Protein 5KZL (pdb70)

Foldseek 3Di:
DQLLVCQCVLCVVLVVVLCVFVQNVCLVVLADDLVLVLLLLLLVLLLLVLLVVLCVVCCVPQQCVLVSCPLQRQNVLSCQLNCLSPVDDDCVVVPHDPLSVVSSVVSVVCSVPPVSLSLLVCCLPRLCLLVCLVVSLVSNCSNVVNDPPHSRSNSDRPVDPDSVVVSVSNSVSSRVRPDDPVVSVVSSVSNSVNSVSSSSSSNVD

InterPro domains:
  IPR002051 Haem oxygenase [PIRSF000343] (1-212)
  IPR002051 Haem oxygenase [PR00088] (2-27)
  IPR002051 Haem oxygenase [PR00088] (37-62)
  IPR002051 Haem oxygenase [PR00088] (62-87)
  IPR002051 Haem oxygenase [PR00088] (115-136)
  IPR002051 Haem oxygenase [PR00088] (136-157)
  IPR002051 Haem oxygenase [PR00088] (158-179)
  IPR002051 Haem oxygenase [PR00088] (190-208)
  IPR002051 Haem oxygenase [PTHR10720] (2-210)
  IPR002051 Haem oxygenase [cd19165] (2-205)
  IPR016053 Haem oxygenase-like [PF01126] (2-204)
  IPR016084 Haem oxygenase-like, multi-helical [G3DSA:1.20.910.10] (1-223)
  IPR016084 Haem oxygenase-like, multi-helical [SSF48613] (1-220)

Organism: Leptospira interrogans serogroup Icterohaemorrhagiae serovar Lai (strain 56601) (NCBI:txid189518)

Sequence (205 aa):
MSLATILREGTSEEHKAAESSAFIRSFMKGILEKGTYARRHLEAFYYVYESMMEEELERNKNNLVLKSIYFPELYRKNALLEDLQFFYGTWKPNDHQPSVATQDYVQRIRKISETQPELLAAHSYVRYLGDLSGGQILKKVAARALNLPEGKGISFYEFPMIQDINNGFKQNYRTALDSLPVNDSEKQSILAESKQVFLLNQGIFSSEL

Radius of gyration: 16.51 Å; Cα contacts (8 Å, |Δi|>4): 234; chains: 1; bounding box: 38×34×47 Å

Structure (mmCIF, N/CA/C/O backbone):
data_5KZL
#
_entry.id   5KZL
#
_cell.length_a   37.640
_cell.length_b   58.790
_cell.length_c   86.700
_cell.angle_alpha   90.00
_cell.angle_beta   90.00
_cell.angle_gamma   90.00
#
_symmetry.space_group_name_H-M   'P 21 21 21'
#
loop_
_entity.id
_entity.type
_entity.pdbx_description
1 polymer 'Heme oxygenase'
2 non-polymer 'PROTOPORPHYRIN IX CONTAINING FE'
3 water water
#
loop_
_atom_site.group_PDB
_atom_site.id
_atom_site.type_symbol
_atom_site.label_atom_id
_atom_site.label_alt_id
_atom_site.label_comp_id
_atom_site.label_asym_id
_atom_site.label_entity_id
_atom_site.label_seq_id
_atom_site.pdbx_PDB_ins_code
_atom_site.Cartn_x
_atom_site.Cartn_y
_atom_site.Cartn_z
_atom_site.occupancy
_atom_site.B_iso_or_equiv
_atom_site.auth_seq_id
_atom_site.auth_comp_id
_atom_site.auth_asym_id
_atom_site.auth_atom_id
_atom_site.pdbx_PDB_model_num
ATOM 1 N N . MET A 1 8 ? 27.312 3.595 47.499 1.00 30.71 1 MET A N 1
ATOM 2 C CA . MET A 1 8 ? 27.772 4.870 48.042 1.00 29.22 1 MET A CA 1
ATOM 3 C C . MET A 1 8 ? 27.999 4.807 49.570 1.00 27.23 1 MET A C 1
ATOM 4 O O . MET A 1 8 ? 28.206 3.716 50.105 1.00 27.29 1 MET A O 1
ATOM 9 N N . SER A 1 9 ? 28.014 5.972 50.249 1.00 18.26 2 SER A N 1
ATOM 10 C CA . SER A 1 9 ? 28.353 6.121 51.664 1.00 15.72 2 SER A CA 1
ATOM 11 C C . SER A 1 9 ? 27.478 5.279 52.591 1.00 13.08 2 SER A C 1
ATOM 12 O O . SER A 1 9 ? 26.252 5.423 52.568 1.00 11.39 2 SER A O 1
ATOM 15 N N . LEU A 1 10 ? 28.112 4.404 53.417 1.00 9.08 3 LEU A N 1
ATOM 16 C CA . LEU A 1 10 ? 27.360 3.576 54.360 1.00 8.82 3 LEU A CA 1
ATOM 17 C C . LEU A 1 10 ? 26.532 4.459 55.324 1.00 11.18 3 LEU A C 1
ATOM 18 O O . LEU A 1 10 ? 25.375 4.124 55.598 1.00 10.57 3 LEU A O 1
ATOM 23 N N . ALA A 1 11 ? 27.113 5.586 55.813 1.00 7.98 4 ALA A N 1
ATOM 24 C CA . ALA A 1 11 ? 26.377 6.467 56.738 1.00 7.75 4 ALA A CA 1
ATOM 25 C C . ALA A 1 11 ? 25.117 7.009 56.048 1.00 11.21 4 ALA A C 1
ATOM 26 O O . ALA A 1 11 ? 24.046 7.027 56.652 1.00 10.31 4 ALA A O 1
ATOM 28 N N . THR A 1 12 ? 25.232 7.348 54.749 1.00 9.69 5 THR A N 1
ATOM 29 C CA . THR A 1 12 ? 24.112 7.854 53.937 1.00 9.07 5 THR A CA 1
ATOM 30 C C . THR A 1 12 ? 23.081 6.720 53.674 1.00 10.93 5 THR A C 1
ATOM 31 O O . THR A 1 12 ? 21.878 6.946 53.789 1.00 10.41 5 THR A O 1
ATOM 35 N N . ILE A 1 13 ? 23.565 5.518 53.318 1.00 8.47 6 ILE A N 1
ATOM 36 C CA . ILE A 1 13 ? 22.727 4.329 53.051 1.00 9.44 6 ILE A CA 1
ATOM 37 C C . ILE A 1 13 ? 21.833 4.026 54.259 1.00 13.63 6 ILE A C 1
ATOM 38 O O . ILE A 1 13 ? 20.632 3.781 54.111 1.00 12.65 6 ILE A O 1
ATOM 43 N N . LEU A 1 14 ? 22.432 4.043 55.456 1.00 10.88 7 LEU A N 1
ATOM 44 C CA . LEU A 1 14 ? 21.711 3.780 56.693 1.00 9.48 7 LEU A CA 1
ATOM 45 C C . LEU A 1 14 ? 20.735 4.896 57.019 1.00 12.01 7 LEU A C 1
ATOM 46 O O . LEU A 1 14 ? 19.611 4.602 57.383 1.00 12.05 7 LEU A O 1
ATOM 51 N N . ARG A 1 15 ? 21.142 6.173 56.860 1.00 7.92 8 ARG A N 1
ATOM 52 C CA . ARG A 1 15 ? 20.255 7.309 57.146 1.00 7.24 8 ARG A CA 1
ATOM 53 C C . ARG A 1 15 ? 19.016 7.302 56.228 1.00 11.78 8 ARG A C 1
ATOM 54 O O . ARG A 1 15 ? 17.881 7.388 56.712 1.00 12.76 8 ARG A O 1
ATOM 62 N N . GLU A 1 16 ? 19.245 7.228 54.907 1.00 9.75 9 GLU A N 1
ATOM 63 C CA . GLU A 1 16 ? 18.175 7.221 53.907 1.00 10.31 9 GLU A CA 1
ATOM 64 C C . GLU A 1 16 ? 17.349 5.939 53.983 1.00 16.21 9 GLU A C 1
ATOM 65 O O . GLU A 1 16 ? 16.125 6.000 53.878 1.00 18.05 9 GLU A O 1
ATOM 71 N N . GLY A 1 17 ? 18.013 4.800 54.171 1.00 11.57 10 GLY A N 1
ATOM 72 C CA . GLY A 1 17 ? 17.338 3.508 54.229 1.00 10.67 10 GLY A CA 1
ATOM 73 C C . GLY A 1 17 ? 16.504 3.230 55.467 1.00 14.67 10 GLY A C 1
ATOM 74 O O . GLY A 1 17 ? 15.665 2.327 55.435 1.00 15.37 10 GLY A O 1
ATOM 75 N N . THR A 1 18 ? 16.724 3.959 56.584 1.00 11.04 11 THR A N 1
ATOM 76 C CA . THR A 1 18 ? 15.962 3.650 57.805 1.00 10.91 11 THR A CA 1
ATOM 77 C C . THR A 1 18 ? 15.053 4.799 58.281 1.00 17.29 11 THR A C 1
ATOM 78 O O . THR A 1 18 ? 14.523 4.723 59.390 1.00 16.14 11 THR A O 1
ATOM 82 N N . SER A 1 19 ? 14.830 5.828 57.427 1.00 17.01 12 SER A N 1
ATOM 83 C CA . SER A 1 19 ? 13.973 6.978 57.752 1.00 17.87 12 SER A CA 1
ATOM 84 C C . SER A 1 19 ? 12.550 6.559 58.134 1.00 22.11 12 SER A C 1
ATOM 85 O O . SER A 1 19 ? 12.006 7.094 59.096 1.00 22.09 12 SER A O 1
ATOM 88 N N . GLU A 1 20 ? 11.955 5.585 57.412 1.00 17.87 13 GLU A N 1
ATOM 89 C CA . GLU A 1 20 ? 10.596 5.123 57.731 1.00 18.33 13 GLU A CA 1
ATOM 90 C C . GLU A 1 20 ? 10.521 4.304 59.023 1.00 21.08 13 GLU A C 1
ATOM 91 O O . GLU A 1 20 ? 9.546 4.431 59.762 1.00 19.99 13 GLU A O 1
ATOM 97 N N . GLU A 1 21 ? 11.553 3.469 59.299 1.00 16.99 14 GLU A N 1
ATOM 98 C CA . GLU A 1 21 ? 11.628 2.603 60.476 1.00 16.62 14 GLU A CA 1
ATOM 99 C C . GLU A 1 21 ? 11.719 3.425 61.758 1.00 21.41 14 GLU A C 1
ATOM 100 O O . GLU A 1 21 ? 11.150 3.021 62.778 1.00 22.01 14 GLU A O 1
ATOM 106 N N . HIS A 1 22 ? 12.458 4.558 61.699 1.00 17.20 15 HIS A N 1
ATOM 107 C CA . HIS A 1 22 ? 12.644 5.517 62.790 1.00 17.76 15 HIS A CA 1
ATOM 108 C C . HIS A 1 22 ? 11.261 6.060 63.162 1.00 24.40 15 HIS A C 1
ATOM 109 O O . HIS A 1 22 ? 10.887 5.983 64.332 1.00 24.68 15 HIS A O 1
ATOM 116 N N . LYS A 1 23 ? 10.467 6.503 62.151 1.00 22.37 16 LYS A N 1
ATOM 117 C CA . LYS A 1 23 ? 9.100 6.991 62.345 1.00 22.21 16 LYS A CA 1
ATOM 118 C C . LYS A 1 23 ? 8.174 5.906 62.944 1.00 27.03 16 LYS A C 1
ATOM 119 O O . LYS A 1 23 ? 7.528 6.173 63.962 1.00 28.12 16 LYS A O 1
ATOM 125 N N . ALA A 1 24 ? 8.165 4.678 62.370 1.00 22.81 17 ALA A N 1
ATOM 126 C CA . ALA A 1 24 ? 7.329 3.567 62.854 1.00 24.10 17 ALA A CA 1
ATOM 127 C C . ALA A 1 24 ? 7.609 3.146 64.311 1.00 30.72 17 ALA A C 1
ATOM 128 O O . ALA A 1 24 ? 6.701 2.655 64.984 1.00 29.53 17 ALA A O 1
ATOM 130 N N . ALA A 1 25 ? 8.851 3.367 64.806 1.00 30.70 18 ALA A N 1
ATOM 131 C CA . ALA A 1 25 ? 9.250 3.044 66.187 1.00 31.97 18 ALA A CA 1
ATOM 132 C C . ALA A 1 25 ? 8.519 3.912 67.257 1.00 38.59 18 ALA A C 1
ATOM 133 O O . ALA A 1 25 ? 8.557 3.591 68.453 1.00 38.02 18 ALA A O 1
ATOM 135 N N . GLU A 1 26 ? 7.797 4.958 66.802 1.00 36.98 19 GLU A N 1
ATOM 136 C CA . GLU A 1 26 ? 7.003 5.866 67.637 1.00 37.50 19 GLU A CA 1
ATOM 137 C C . GLU A 1 26 ? 5.500 5.515 67.620 1.00 44.15 19 GLU A C 1
ATOM 138 O O . GLU A 1 26 ? 4.698 6.235 68.226 1.00 44.71 19 GLU A O 1
ATOM 144 N N . SER A 1 27 ? 5.125 4.396 66.949 1.00 40.81 20 SER A N 1
ATOM 145 C CA . SER A 1 27 ? 3.745 3.900 66.876 1.00 40.63 20 SER A CA 1
ATOM 146 C C . SER A 1 27 ? 3.313 3.332 68.224 1.00 44.99 20 SER A C 1
ATOM 147 O O . SER A 1 27 ? 2.124 3.108 68.455 1.00 45.88 20 SER A O 1
ATOM 150 N N . SER A 1 28 ? 4.284 3.118 69.124 1.00 40.18 21 SER A N 1
ATOM 151 C CA . SER A 1 28 ? 4.035 2.672 70.489 1.00 38.88 21 SER A CA 1
ATOM 152 C C . SER A 1 28 ? 3.460 3.853 71.242 1.00 39.08 21 SER A C 1
ATOM 153 O O . SER A 1 28 ? 3.868 4.989 70.991 1.00 38.88 21 SER A O 1
ATOM 156 N N . ALA A 1 29 ? 2.504 3.599 72.146 1.00 32.81 22 ALA A N 1
ATOM 157 C CA . ALA A 1 29 ? 1.912 4.645 72.977 1.00 31.20 22 ALA A CA 1
ATOM 158 C C . ALA A 1 29 ? 2.899 5.109 74.054 1.00 29.14 22 ALA A C 1
ATOM 159 O O . ALA A 1 29 ? 2.757 6.225 74.577 1.00 27.67 22 ALA A O 1
ATOM 161 N N . PHE A 1 30 ? 3.877 4.237 74.404 1.00 21.16 23 PHE A N 1
ATOM 162 C CA . PHE A 1 30 ? 4.911 4.587 75.382 1.00 17.85 23 PHE A CA 1
ATOM 163 C C . PHE A 1 30 ? 5.701 5.786 74.838 1.00 18.17 23 PHE A C 1
ATOM 164 O O . PHE A 1 30 ? 5.839 6.793 75.534 1.00 15.67 23 PHE A O 1
ATOM 172 N N . ILE A 1 31 ? 6.169 5.682 73.576 1.00 14.96 24 ILE A N 1
ATOM 173 C CA . ILE A 1 31 ? 6.938 6.736 72.912 1.00 14.91 24 ILE A CA 1
ATOM 174 C C . ILE A 1 31 ? 6.060 7.963 72.604 1.00 17.29 24 ILE A C 1
ATOM 175 O O . ILE A 1 31 ? 6.506 9.075 72.851 1.00 15.78 24 ILE A O 1
ATOM 180 N N . ARG A 1 32 ? 4.819 7.783 72.099 1.00 14.56 25 ARG A N 1
ATOM 181 C CA . ARG A 1 32 ? 3.955 8.949 71.831 1.00 15.39 25 ARG A CA 1
ATOM 182 C C . ARG A 1 32 ? 3.785 9.818 73.080 1.00 22.02 25 ARG A C 1
ATOM 183 O O . ARG A 1 32 ? 3.935 11.039 73.000 1.00 21.37 25 ARG A O 1
ATOM 191 N N . SER A 1 33 ? 3.486 9.183 74.241 1.00 20.13 26 SER A N 1
ATOM 192 C CA . SER A 1 33 ? 3.294 9.918 75.485 1.00 20.59 26 SER A CA 1
ATOM 193 C C . SER A 1 33 ? 4.589 10.574 75.926 1.00 23.16 26 SER A C 1
ATOM 194 O O . SER A 1 33 ? 4.570 11.753 76.266 1.00 23.46 26 SER A O 1
ATOM 197 N N . PHE A 1 34 ? 5.722 9.830 75.856 1.00 18.08 27 PHE A N 1
ATOM 198 C CA . PHE A 1 34 ? 7.065 10.318 76.170 1.00 16.86 27 PHE A CA 1
ATOM 199 C C . PHE A 1 34 ? 7.324 11.584 75.332 1.00 22.72 27 PHE A C 1
ATOM 200 O O . PHE A 1 34 ? 7.755 12.588 75.887 1.00 23.30 27 PHE A O 1
ATOM 208 N N . MET A 1 35 ? 6.955 11.575 74.032 1.00 20.46 28 MET A N 1
ATOM 209 C CA . MET A 1 35 ? 7.131 12.737 73.153 1.00 21.22 28 MET A CA 1
ATOM 210 C C . MET A 1 35 ? 6.232 13.922 73.530 1.00 30.45 28 MET A C 1
ATOM 211 O O . MET A 1 35 ? 6.617 15.068 73.302 1.00 31.98 28 MET A O 1
ATOM 216 N N . LYS A 1 36 ? 5.077 13.649 74.160 1.00 29.13 29 LYS A N 1
ATOM 217 C CA . LYS A 1 36 ? 4.147 14.676 74.638 1.00 30.30 29 LYS A CA 1
ATOM 218 C C . LYS A 1 36 ? 4.590 15.220 76.010 1.00 36.18 29 LYS A C 1
ATOM 219 O O . LYS A 1 36 ? 4.035 16.212 76.490 1.00 37.91 29 LYS A O 1
ATOM 225 N N . GLY A 1 37 ? 5.599 14.584 76.606 1.00 31.23 30 GLY A N 1
ATOM 226 C CA . GLY A 1 37 ? 6.143 14.969 77.906 1.00 30.06 30 GLY A CA 1
ATOM 227 C C . GLY A 1 37 ? 5.485 14.252 79.068 1.00 30.40 30 GLY A C 1
ATOM 228 O O . GLY A 1 37 ? 5.524 14.742 80.201 1.00 29.82 30 GLY A O 1
ATOM 229 N N . ILE A 1 38 ? 4.867 13.095 78.786 1.00 24.15 31 ILE A N 1
ATOM 230 C CA . ILE A 1 38 ? 4.188 12.247 79.765 1.00 23.14 31 ILE A CA 1
ATOM 231 C C . ILE A 1 38 ? 4.909 10.898 79.905 1.00 26.86 31 ILE A C 1
ATOM 232 O O . ILE A 1 38 ? 5.030 10.143 78.928 1.00 25.86 31 ILE A O 1
ATOM 237 N N . LEU A 1 39 ? 5.351 10.600 81.136 1.00 21.84 32 LEU A N 1
ATOM 238 C CA . LEU A 1 39 ? 5.958 9.328 81.520 1.00 20.63 32 LEU A CA 1
ATOM 239 C C . LEU A 1 39 ? 5.403 8.930 82.865 1.00 22.94 32 LEU A C 1
ATOM 240 O O . LEU A 1 39 ? 5.123 9.797 83.698 1.00 21.79 32 LEU A O 1
ATOM 245 N N . GLU A 1 40 ? 5.280 7.622 83.091 1.00 18.62 33 GLU A N 1
ATOM 246 C CA . GLU A 1 40 ? 4.881 7.050 84.372 1.00 17.57 33 GLU A CA 1
ATOM 247 C C . GLU A 1 40 ? 6.128 6.293 84.883 1.00 18.58 33 GLU A C 1
ATOM 248 O O . GLU A 1 40 ? 6.706 5.488 84.143 1.00 15.56 33 GLU A O 1
ATOM 254 N N . LYS A 1 41 ? 6.528 6.575 86.141 1.00 15.54 34 LYS A N 1
ATOM 255 C CA . LYS A 1 41 ? 7.699 6.038 86.844 1.00 15.16 34 LYS A CA 1
ATOM 256 C C . LYS A 1 41 ? 7.917 4.534 86.600 1.00 16.52 34 LYS A C 1
ATOM 257 O O . LYS A 1 41 ? 9.000 4.120 86.184 1.00 13.29 34 LYS A O 1
ATOM 263 N N . GLY A 1 42 ? 6.885 3.747 86.878 1.00 13.91 35 GLY A N 1
ATOM 264 C CA . GLY A 1 42 ? 6.897 2.294 86.760 1.00 13.43 35 GLY A CA 1
ATOM 265 C C . GLY A 1 42 ? 7.199 1.824 85.364 1.00 15.61 35 GLY A C 1
ATOM 266 O O . GLY A 1 42 ? 8.092 1.006 85.174 1.00 14.73 35 GLY A O 1
ATOM 267 N N . THR A 1 43 ? 6.466 2.367 84.378 1.00 12.41 36 THR A N 1
ATOM 268 C CA . THR A 1 43 ? 6.626 2.045 82.960 1.00 11.74 36 THR A CA 1
ATOM 269 C C . THR A 1 43 ? 8.020 2.458 82.464 1.00 11.20 36 THR A C 1
ATOM 270 O O . THR A 1 43 ? 8.688 1.691 81.778 1.00 9.74 36 THR A O 1
ATOM 274 N N . TYR A 1 44 ? 8.459 3.657 82.844 1.00 8.16 37 TYR A N 1
ATOM 275 C CA . TYR A 1 44 ? 9.773 4.156 82.465 1.00 7.32 37 TYR A CA 1
ATOM 276 C C . TYR A 1 44 ? 10.900 3.230 82.965 1.00 11.13 37 TYR A C 1
ATOM 277 O O . TYR A 1 44 ? 11.847 2.944 82.224 1.00 10.61 37 TYR A O 1
ATOM 286 N N . ALA A 1 45 ? 10.800 2.782 84.231 1.00 8.86 38 ALA A N 1
ATOM 287 C CA . ALA A 1 45 ? 11.789 1.882 84.839 1.00 8.87 38 ALA A CA 1
ATOM 288 C C . ALA A 1 45 ? 11.876 0.526 84.088 1.00 10.58 38 ALA A C 1
ATOM 289 O O . ALA A 1 45 ? 12.994 0.047 83.856 1.00 10.55 38 ALA A O 1
ATOM 291 N N . ARG A 1 46 ? 10.714 -0.057 83.673 1.00 7.38 39 ARG A N 1
ATOM 292 C CA A ARG A 1 46 ? 10.660 -1.310 82.910 0.50 6.56 39 ARG A CA 1
ATOM 293 C CA B ARG A 1 46 ? 10.639 -1.303 82.888 0.50 6.85 39 ARG A CA 1
ATOM 294 C C . ARG A 1 46 ? 11.318 -1.103 81.543 1.00 10.27 39 ARG A C 1
ATOM 295 O O . ARG A 1 46 ? 12.022 -1.995 81.056 1.00 8.80 39 ARG A O 1
ATOM 310 N N . HIS A 1 47 ? 11.142 0.095 80.960 1.00 7.72 40 HIS A N 1
ATOM 311 C CA . HIS A 1 47 ? 11.745 0.486 79.697 1.00 9.92 40 HIS A CA 1
ATOM 312 C C . HIS A 1 47 ? 13.294 0.468 79.865 1.00 13.00 40 HIS A C 1
ATOM 313 O O . HIS A 1 47 ? 13.983 -0.115 79.021 1.00 12.56 40 HIS A O 1
ATOM 320 N N . LEU A 1 48 ? 13.829 1.017 80.993 1.00 9.34 41 LEU A N 1
ATOM 321 C CA . LEU A 1 48 ? 15.277 0.958 81.281 1.00 8.11 41 LEU A CA 1
ATOM 322 C C . LEU A 1 48 ? 15.759 -0.476 81.500 1.00 10.83 41 LEU A C 1
ATOM 323 O O . LEU A 1 48 ? 16.891 -0.775 81.142 1.00 9.20 41 LEU A O 1
ATOM 328 N N . GLU A 1 49 ? 14.917 -1.355 82.072 1.00 8.21 42 GLU A N 1
ATOM 329 C CA . GLU A 1 49 ? 15.315 -2.752 82.296 1.00 8.30 42 GLU A CA 1
ATOM 330 C C . GLU A 1 49 ? 15.571 -3.441 80.992 1.00 11.38 42 GLU A C 1
ATOM 331 O O . GLU A 1 49 ? 16.567 -4.141 80.882 1.00 10.04 42 GLU A O 1
ATOM 337 N N . ALA A 1 50 ? 14.660 -3.262 80.008 1.00 10.57 43 ALA A N 1
ATOM 338 C CA . ALA A 1 50 ? 14.800 -3.856 78.679 1.00 10.39 43 ALA A CA 1
ATOM 339 C C . ALA A 1 50 ? 16.102 -3.363 78.028 1.00 11.39 43 ALA A C 1
ATOM 340 O O . ALA A 1 50 ? 16.841 -4.181 77.495 1.00 10.98 43 ALA A O 1
ATOM 342 N N . PHE A 1 51 ? 16.408 -2.044 78.129 1.00 7.43 44 PHE A N 1
ATOM 343 C CA . PHE A 1 51 ? 17.649 -1.479 77.590 1.00 6.92 44 PHE A CA 1
ATOM 344 C C . PHE A 1 51 ? 18.863 -2.021 78.333 1.00 9.19 44 PHE A C 1
ATOM 345 O O . PHE A 1 51 ? 19.873 -2.306 77.696 1.00 7.79 44 PHE A O 1
ATOM 353 N N . TYR A 1 52 ? 18.764 -2.200 79.658 1.00 5.78 45 TYR A N 1
ATOM 354 C CA . TYR A 1 52 ? 19.890 -2.790 80.380 1.00 5.19 45 TYR A CA 1
ATOM 355 C C . TYR A 1 52 ? 20.331 -4.122 79.738 1.00 9.30 45 TYR A C 1
ATOM 356 O O . TYR A 1 52 ? 21.522 -4.297 79.455 1.00 10.00 45 TYR A O 1
ATOM 365 N N . TYR A 1 53 ? 19.389 -5.055 79.535 1.00 5.53 46 TYR A N 1
ATOM 366 C CA . TYR A 1 53 ? 19.726 -6.367 78.971 1.00 5.57 46 TYR A CA 1
ATOM 367 C C . TYR A 1 53 ? 20.276 -6.257 77.542 1.00 9.89 46 TYR A C 1
ATOM 368 O O . TYR A 1 53 ? 21.227 -6.948 77.166 1.00 9.11 46 TYR A O 1
ATOM 377 N N . VAL A 1 54 ? 19.698 -5.349 76.761 1.00 6.36 47 VAL A N 1
ATOM 378 C CA . VAL A 1 54 ? 20.109 -5.147 75.364 1.00 5.32 47 VAL A CA 1
ATOM 379 C C . VAL A 1 54 ? 21.546 -4.641 75.296 1.00 8.68 47 VAL A C 1
ATOM 380 O O . VAL A 1 54 ? 22.378 -5.243 74.609 1.00 7.36 47 VAL A O 1
ATOM 384 N N . TYR A 1 55 ? 21.837 -3.537 75.999 1.00 5.85 48 TYR A N 1
ATOM 385 C CA . TYR A 1 55 ? 23.186 -2.965 75.992 1.00 4.96 48 TYR A CA 1
ATOM 386 C C . TYR A 1 55 ? 24.211 -3.870 76.657 1.00 9.53 48 TYR A C 1
ATOM 387 O O . TYR A 1 55 ? 25.331 -3.903 76.187 1.00 8.84 48 TYR A O 1
ATOM 396 N N . GLU A 1 56 ? 23.849 -4.608 77.723 1.00 9.05 49 GLU A N 1
ATOM 397 C CA . GLU A 1 56 ? 24.769 -5.560 78.361 1.00 9.16 49 GLU A CA 1
ATOM 398 C C . GLU A 1 56 ? 25.246 -6.568 77.315 1.00 9.86 49 GLU A C 1
ATOM 399 O O . GLU A 1 56 ? 26.449 -6.806 77.206 1.00 11.60 49 GLU A O 1
ATOM 405 N N . SER A 1 57 ? 24.311 -7.141 76.537 1.00 6.04 50 SER A N 1
ATOM 406 C CA . SER A 1 57 ? 24.614 -8.115 75.477 1.00 6.66 50 SER A CA 1
ATOM 407 C C . SER A 1 57 ? 25.401 -7.466 74.335 1.00 9.35 50 SER A C 1
ATOM 408 O O . SER A 1 57 ? 26.444 -7.993 73.937 1.00 9.40 50 SER A O 1
ATOM 411 N N . MET A 1 58 ? 24.906 -6.308 73.815 1.00 6.12 51 MET A N 1
ATOM 412 C CA A MET A 1 58 ? 25.603 -5.628 72.734 0.50 4.73 51 MET A CA 1
ATOM 413 C CA B MET A 1 58 ? 25.583 -5.538 72.761 0.50 4.46 51 MET A CA 1
ATOM 414 C C . MET A 1 58 ? 27.050 -5.313 73.113 1.00 8.47 51 MET A C 1
ATOM 415 O O . MET A 1 58 ? 27.940 -5.577 72.297 1.00 7.89 51 MET A O 1
ATOM 424 N N . GLU A 1 59 ? 27.301 -4.829 74.355 1.00 5.88 52 GLU A N 1
ATOM 425 C CA . GLU A 1 59 ? 28.646 -4.488 74.842 1.00 6.36 52 GLU A CA 1
ATOM 426 C C . GLU A 1 59 ? 29.489 -5.726 75.083 1.00 10.81 52 GLU A C 1
ATOM 427 O O . GLU A 1 59 ? 30.683 -5.707 74.773 1.00 10.19 52 GLU A O 1
ATOM 433 N N . GLU A 1 60 ? 28.858 -6.836 75.484 1.00 7.36 53 GLU A N 1
ATOM 434 C CA . GLU A 1 60 ? 29.595 -8.098 75.612 1.00 5.94 53 GLU A CA 1
ATOM 435 C C . GLU A 1 60 ? 30.117 -8.541 74.229 1.00 9.35 53 GLU A C 1
ATOM 436 O O . GLU A 1 60 ? 31.289 -8.895 74.076 1.00 7.24 53 GLU A O 1
ATOM 442 N N . GLU A 1 61 ? 29.244 -8.469 73.223 1.00 7.67 54 GLU A N 1
ATOM 443 C CA . GLU A 1 61 ? 29.533 -8.880 71.853 1.00 7.04 54 GLU A CA 1
ATOM 444 C C . GLU A 1 61 ? 30.459 -7.914 71.103 1.00 10.01 54 GLU A C 1
ATOM 445 O O . GLU A 1 61 ? 31.331 -8.373 70.361 1.00 9.37 54 GLU A O 1
ATOM 451 N N . LEU A 1 62 ? 30.324 -6.594 71.312 1.00 6.76 55 LEU A N 1
ATOM 452 C CA . LEU A 1 62 ? 31.230 -5.620 70.688 1.00 6.62 55 LEU A CA 1
ATOM 453 C C . LEU A 1 62 ? 32.653 -5.759 71.259 1.00 11.37 55 LEU A C 1
ATOM 454 O O . LEU A 1 62 ? 33.632 -5.626 70.519 1.00 11.48 55 LEU A O 1
ATOM 459 N N . GLU A 1 63 ? 32.763 -6.068 72.571 1.00 7.49 56 GLU A N 1
ATOM 460 C CA . GLU A 1 63 ? 34.062 -6.277 73.211 1.00 6.65 56 GLU A CA 1
ATOM 461 C C . GLU A 1 63 ? 34.684 -7.559 72.688 1.00 11.47 56 GLU A C 1
ATOM 462 O O . GLU A 1 63 ? 35.875 -7.574 72.367 1.00 11.49 56 GLU A O 1
ATOM 468 N N . ARG A 1 64 ? 33.870 -8.625 72.559 1.00 6.89 57 ARG A N 1
ATOM 469 C CA . ARG A 1 64 ? 34.319 -9.924 72.048 1.00 7.14 57 ARG A CA 1
ATOM 470 C C . ARG A 1 64 ? 34.873 -9.783 70.632 1.00 11.08 57 ARG A C 1
ATOM 471 O O . ARG A 1 64 ? 35.913 -10.376 70.320 1.00 12.37 57 ARG A O 1
ATOM 479 N N . ASN A 1 65 ? 34.199 -8.975 69.788 1.00 7.77 58 ASN A N 1
ATOM 480 C CA . ASN A 1 65 ? 34.589 -8.769 68.404 1.00 7.70 58 ASN A CA 1
ATOM 481 C C . ASN A 1 65 ? 35.348 -7.478 68.146 1.00 10.58 58 ASN A C 1
ATOM 482 O O . ASN A 1 65 ? 35.399 -7.044 66.994 1.00 9.25 58 ASN A O 1
ATOM 487 N N . LYS A 1 66 ? 35.973 -6.879 69.177 1.00 10.93 59 LYS A N 1
ATOM 488 C CA . LYS A 1 66 ? 36.636 -5.573 69.017 1.00 11.09 59 LYS A CA 1
ATOM 489 C C . LYS A 1 66 ? 37.762 -5.551 67.966 1.00 15.51 59 LYS A C 1
ATOM 490 O O . LYS A 1 66 ? 37.989 -4.491 67.371 1.00 15.39 59 LYS A O 1
ATOM 496 N N . ASN A 1 67 ? 38.451 -6.698 67.739 1.00 11.51 60 ASN A N 1
ATOM 497 C CA . ASN A 1 67 ? 39.546 -6.756 66.764 1.00 11.31 60 ASN A CA 1
ATOM 498 C C . ASN A 1 67 ? 39.130 -7.278 65.393 1.00 14.14 60 ASN A C 1
ATOM 499 O O . ASN A 1 67 ? 39.977 -7.371 64.507 1.00 13.21 60 ASN A O 1
ATOM 504 N N . ASN A 1 68 ? 37.823 -7.509 65.180 1.00 11.13 61 ASN A N 1
ATOM 505 C CA . ASN A 1 68 ? 37.297 -7.845 63.867 1.00 10.95 61 ASN A CA 1
ATOM 506 C C . ASN A 1 68 ? 37.714 -6.701 62.913 1.00 16.03 61 ASN A C 1
A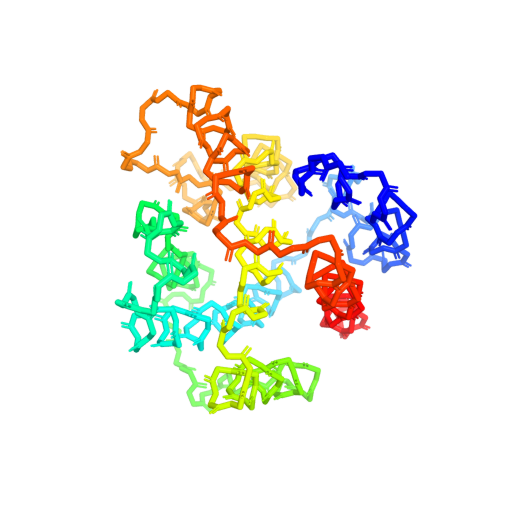TOM 507 O O . ASN A 1 68 ? 37.631 -5.526 63.295 1.00 14.93 61 ASN A O 1
ATOM 512 N N . LEU A 1 69 ? 38.218 -7.049 61.715 1.00 14.40 62 LEU A N 1
ATOM 513 C CA . LEU A 1 69 ? 38.732 -6.066 60.752 1.00 14.65 62 LEU A CA 1
ATOM 514 C C . LEU A 1 69 ? 37.710 -5.041 60.308 1.00 17.97 62 LEU A C 1
ATOM 515 O O . LEU A 1 69 ? 38.070 -3.887 60.084 1.00 17.19 62 LEU A O 1
ATOM 520 N N . VAL A 1 70 ? 36.436 -5.437 60.218 1.00 15.81 63 VAL A N 1
ATOM 521 C CA . VAL A 1 70 ? 35.388 -4.499 59.837 1.00 15.53 63 VAL A CA 1
ATOM 522 C C . VAL A 1 70 ? 35.015 -3.596 61.022 1.00 20.59 63 VAL A C 1
ATOM 523 O O . VAL A 1 70 ? 34.917 -2.382 60.839 1.00 22.28 63 VAL A O 1
ATOM 527 N N . LEU A 1 71 ? 34.868 -4.163 62.236 1.00 14.60 64 LEU A N 1
ATOM 528 C CA . LEU A 1 71 ? 34.450 -3.398 63.410 1.00 14.15 64 LEU A CA 1
ATOM 529 C C . LEU A 1 71 ? 35.536 -2.526 64.048 1.00 19.28 64 LEU A C 1
ATOM 530 O O . LEU A 1 71 ? 35.195 -1.586 64.762 1.00 18.88 64 LEU A O 1
ATOM 535 N N . LYS A 1 72 ? 36.828 -2.837 63.823 1.00 15.80 65 LYS A N 1
ATOM 536 C CA . LYS A 1 72 ? 37.970 -2.126 64.417 1.00 15.59 65 LYS A CA 1
ATOM 537 C C . LYS A 1 72 ? 37.830 -0.593 64.446 1.00 18.51 65 LYS A C 1
ATOM 538 O O . LYS A 1 72 ? 38.014 0.009 65.504 1.00 16.89 65 LYS A O 1
ATOM 544 N N . SER A 1 73 ? 37.450 0.029 63.312 1.00 15.66 66 SER A N 1
ATOM 545 C CA . SER A 1 73 ? 37.311 1.486 63.231 1.00 15.29 66 SER A CA 1
ATOM 546 C C . SER A 1 73 ? 36.057 2.063 63.927 1.00 18.08 66 SER A C 1
ATOM 547 O O . SER A 1 73 ? 35.960 3.292 64.051 1.00 18.85 66 SER A O 1
ATOM 550 N N . ILE A 1 74 ? 35.136 1.207 64.424 1.00 12.16 67 ILE A N 1
ATOM 551 C CA . ILE A 1 74 ? 33.969 1.695 65.191 1.00 11.35 67 ILE A CA 1
ATOM 552 C C . ILE A 1 74 ? 34.065 1.195 66.645 1.00 12.71 67 ILE A C 1
ATOM 553 O O . ILE A 1 74 ? 33.065 1.090 67.350 1.00 11.19 67 ILE A O 1
ATOM 558 N N . TYR A 1 75 ? 35.291 0.927 67.101 1.00 10.78 68 TYR A N 1
ATOM 559 C CA . TYR A 1 75 ? 35.513 0.520 68.485 1.00 11.11 68 TYR A CA 1
ATOM 560 C C . TYR A 1 75 ? 35.400 1.793 69.313 1.00 12.52 68 TYR A C 1
ATOM 561 O O . TYR A 1 75 ? 36.324 2.615 69.351 1.00 11.70 68 TYR A O 1
ATOM 570 N N . PHE A 1 76 ? 34.205 2.010 69.885 1.00 9.23 69 PHE A N 1
ATOM 571 C CA . PHE A 1 76 ? 33.905 3.223 70.644 1.00 7.45 69 PHE A CA 1
ATOM 572 C C . PHE A 1 76 ? 33.356 2.954 72.065 1.00 11.86 69 PHE A C 1
ATOM 573 O O . PHE A 1 76 ? 32.176 3.206 72.322 1.00 9.62 69 PHE A O 1
ATOM 581 N N . PRO A 1 77 ? 34.222 2.552 73.028 1.00 12.13 70 PRO A N 1
ATOM 582 C CA . PRO A 1 77 ? 33.744 2.329 74.411 1.00 11.75 70 PRO A CA 1
ATOM 583 C C . PRO A 1 77 ? 33.131 3.577 75.047 1.00 14.08 70 PRO A C 1
ATOM 584 O O . PRO A 1 77 ? 32.400 3.443 76.020 1.00 12.54 70 PRO A O 1
ATOM 588 N N . GLU A 1 78 ? 33.424 4.782 74.501 1.00 10.97 71 GLU A N 1
ATOM 589 C CA . GLU A 1 78 ? 32.850 6.066 74.956 1.00 10.15 71 GLU A CA 1
ATOM 590 C C . GLU A 1 78 ? 31.319 6.021 74.934 1.00 12.26 71 GLU A C 1
ATOM 591 O O . GLU A 1 78 ? 30.667 6.780 75.656 1.00 13.64 71 GLU A O 1
ATOM 597 N N . LEU A 1 79 ? 30.758 5.195 74.028 1.00 7.06 72 LEU A N 1
ATOM 598 C CA . LEU A 1 79 ? 29.313 5.084 73.809 1.00 7.07 72 LEU A CA 1
ATOM 599 C C . LEU A 1 79 ? 28.603 4.115 74.733 1.00 10.13 72 LEU A C 1
ATOM 600 O O . LEU A 1 79 ? 27.382 4.198 74.829 1.00 11.11 72 LEU A O 1
ATOM 605 N N . TYR A 1 80 ? 29.337 3.178 75.378 1.00 5.83 73 TYR A N 1
ATOM 606 C CA . TYR A 1 80 ? 28.738 2.127 76.226 1.00 5.87 73 TYR A CA 1
ATOM 607 C C . TYR A 1 80 ? 27.754 2.690 77.240 1.00 9.74 73 TYR A C 1
ATOM 608 O O . TYR A 1 80 ? 28.011 3.742 77.854 1.00 8.82 73 TYR A O 1
ATOM 617 N N . ARG A 1 81 ? 26.603 1.999 77.366 1.00 5.30 74 ARG A N 1
ATOM 618 C CA . ARG A 1 81 ? 25.447 2.424 78.163 1.00 5.73 74 ARG A CA 1
ATOM 619 C C . ARG A 1 81 ? 25.112 1.552 79.352 1.00 7.91 74 ARG A C 1
ATOM 620 O O . ARG A 1 81 ? 24.347 2.008 80.207 1.00 8.95 74 ARG A O 1
ATOM 628 N N . LYS A 1 82 ? 25.634 0.297 79.414 1.00 6.50 75 LYS A N 1
ATOM 629 C CA . LYS A 1 82 ? 25.289 -0.649 80.489 1.00 7.53 75 LYS A CA 1
ATOM 630 C C . LYS A 1 82 ? 25.406 -0.035 81.896 1.00 12.05 75 LYS A C 1
ATOM 631 O O . LYS A 1 82 ? 24.460 -0.143 82.684 1.00 11.87 75 LYS A O 1
ATOM 637 N N . ASN A 1 83 ? 26.534 0.641 82.184 1.00 9.03 76 ASN A N 1
ATOM 638 C CA . ASN A 1 83 ? 26.747 1.247 83.509 1.00 10.13 76 ASN A CA 1
ATOM 639 C C . ASN A 1 83 ? 25.853 2.455 83.774 1.00 11.70 76 ASN A C 1
ATOM 640 O O . ASN A 1 83 ? 25.389 2.629 84.899 1.00 10.46 76 ASN A O 1
ATOM 645 N N . ALA A 1 84 ? 25.574 3.255 82.740 1.00 8.37 77 ALA A N 1
ATOM 646 C CA . ALA A 1 84 ? 24.667 4.411 82.841 1.00 8.35 77 ALA A CA 1
ATOM 647 C C . ALA A 1 84 ? 23.263 3.892 83.181 1.00 9.81 77 ALA A C 1
ATOM 648 O O . ALA A 1 84 ? 22.617 4.435 84.083 1.00 7.94 77 ALA A O 1
ATOM 650 N N . LEU A 1 85 ? 22.828 2.799 82.505 1.00 5.71 78 LEU A N 1
ATOM 651 C CA . LEU A 1 85 ? 21.535 2.146 82.741 1.00 5.44 78 LEU A CA 1
ATOM 652 C C . LEU A 1 85 ? 21.404 1.615 84.166 1.00 10.20 78 LEU A C 1
ATOM 653 O O . LEU A 1 85 ? 20.387 1.881 84.817 1.00 9.53 78 LEU A O 1
ATOM 658 N N . LEU A 1 86 ? 22.452 0.937 84.672 1.00 8.27 79 LEU A N 1
ATOM 659 C CA . LEU A 1 86 ? 22.497 0.430 86.058 1.00 8.45 79 LEU A CA 1
ATOM 660 C C . LEU A 1 86 ? 22.289 1.552 87.060 1.00 11.27 79 LEU A C 1
ATOM 661 O O . LEU A 1 86 ? 21.537 1.388 88.031 1.00 9.86 79 LEU A O 1
ATOM 666 N N . GLU A 1 87 ? 22.957 2.695 86.824 1.00 6.80 80 GLU A N 1
ATOM 667 C CA . GLU A 1 87 ? 22.852 3.864 87.684 1.00 6.82 80 GLU A CA 1
ATOM 668 C C . GLU A 1 87 ? 21.429 4.434 87.692 1.00 10.32 80 GLU A C 1
ATOM 669 O O . GLU A 1 87 ? 20.875 4.662 88.762 1.00 8.91 80 GLU A O 1
ATOM 675 N N . ASP A 1 88 ? 20.804 4.586 86.512 1.00 7.32 81 ASP A N 1
ATOM 676 C CA . ASP A 1 88 ? 19.417 5.068 86.440 1.00 4.78 81 ASP A CA 1
ATOM 677 C C . ASP A 1 88 ? 18.483 4.063 87.103 1.00 9.68 81 ASP A C 1
ATOM 678 O O . ASP A 1 88 ? 17.593 4.476 87.833 1.00 10.73 81 ASP A O 1
ATOM 683 N N . LEU A 1 89 ? 18.72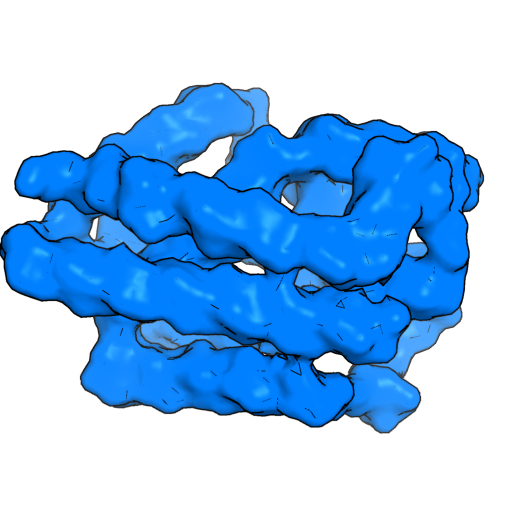1 2.751 86.906 1.00 7.69 82 LEU A N 1
ATOM 684 C CA . LEU A 1 89 ? 17.907 1.714 87.545 1.00 6.69 82 LEU A CA 1
ATOM 685 C C . LEU A 1 89 ? 17.989 1.795 89.077 1.00 9.73 82 LEU A C 1
ATOM 686 O O . LEU A 1 89 ? 16.975 1.690 89.760 1.00 8.01 82 LEU A O 1
ATOM 691 N N . GLN A 1 90 ? 19.196 2.051 89.617 1.00 7.40 83 GLN A N 1
ATOM 692 C CA . GLN A 1 90 ? 19.335 2.235 91.057 1.00 6.60 83 GLN A CA 1
ATOM 693 C C . GLN A 1 90 ? 18.531 3.489 91.509 1.00 9.99 83 GLN A C 1
ATOM 694 O O . GLN A 1 90 ? 17.917 3.447 92.571 1.00 9.41 83 GLN A O 1
ATOM 700 N N . PHE A 1 91 ? 18.537 4.590 90.718 1.00 7.43 84 PHE A N 1
ATOM 701 C CA . PHE A 1 91 ? 17.777 5.784 91.114 1.00 6.61 84 PHE A CA 1
ATOM 702 C C . PHE A 1 91 ? 16.270 5.460 91.222 1.00 11.15 84 PHE A C 1
ATOM 703 O O . PHE A 1 91 ? 15.619 5.848 92.198 1.00 10.10 84 PHE A O 1
ATOM 711 N N . PHE A 1 92 ? 15.718 4.783 90.204 1.00 9.25 85 PHE A N 1
ATOM 712 C CA . PHE A 1 92 ? 14.290 4.463 90.196 1.00 7.78 85 PHE A CA 1
ATOM 713 C C . PHE A 1 92 ? 13.872 3.367 91.200 1.00 13.31 85 PHE A C 1
ATOM 714 O O . PHE A 1 92 ? 12.799 3.466 91.811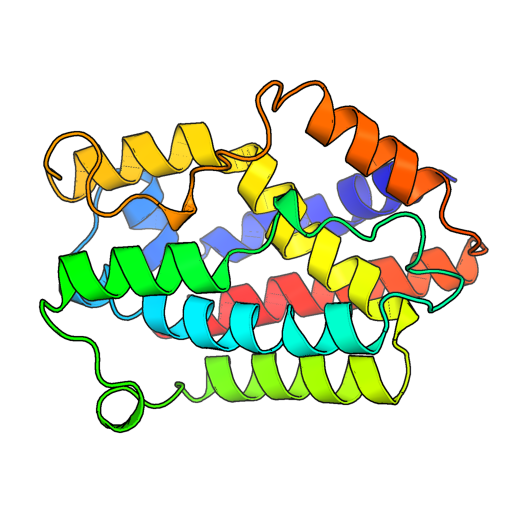 1.00 13.03 85 PHE A O 1
ATOM 722 N N . TYR A 1 93 ? 14.694 2.326 91.352 1.00 9.43 86 TYR A N 1
ATOM 723 C CA . TYR A 1 93 ? 14.330 1.199 92.215 1.00 9.01 86 TYR A CA 1
ATOM 724 C C . TYR A 1 93 ? 14.866 1.235 93.651 1.00 14.16 86 TYR A C 1
ATOM 725 O O . TYR A 1 93 ? 14.376 0.463 94.489 1.00 14.32 86 TYR A O 1
ATOM 734 N N . GLY A 1 94 ? 15.895 2.049 93.902 1.00 11.19 87 GLY A N 1
ATOM 735 C CA . GLY A 1 94 ? 16.580 2.113 95.189 1.00 11.22 87 GLY A CA 1
ATOM 736 C C . GLY A 1 94 ? 17.665 1.052 95.187 1.00 16.44 87 GLY A C 1
ATOM 737 O O . GLY A 1 94 ? 18.839 1.341 95.409 1.00 16.77 87 GLY A O 1
ATOM 738 N N . THR A 1 95 ? 17.268 -0.193 94.870 1.00 13.11 88 THR A N 1
ATOM 739 C CA . THR A 1 95 ? 18.138 -1.351 94.708 1.00 13.72 88 THR A CA 1
ATOM 740 C C . THR A 1 95 ? 17.562 -2.169 93.548 1.00 17.51 88 THR A C 1
ATOM 741 O O . THR A 1 95 ? 16.405 -2.595 93.612 1.00 17.82 88 THR A O 1
ATOM 745 N N . TRP A 1 96 ? 18.323 -2.323 92.461 1.00 15.15 89 TRP A N 1
ATOM 746 C CA . TRP A 1 96 ? 17.786 -3.096 91.361 1.00 14.49 89 TRP A CA 1
ATOM 747 C C . TRP A 1 96 ? 18.392 -4.484 91.312 1.00 21.45 89 TRP A C 1
ATOM 748 O O . TRP A 1 96 ? 19.575 -4.640 91.052 1.00 19.35 89 TRP A O 1
ATOM 759 N N . LYS A 1 97 ? 17.552 -5.493 91.557 1.00 22.48 90 LYS A N 1
ATOM 760 C CA . LYS A 1 97 ? 17.940 -6.902 91.510 1.00 23.94 90 LYS A CA 1
ATOM 761 C C . LYS A 1 97 ? 17.536 -7.499 90.123 1.00 27.77 90 LYS A C 1
ATOM 762 O O . LYS A 1 97 ? 16.334 -7.627 89.861 1.00 26.11 90 LYS A O 1
ATOM 768 N N . PRO A 1 98 ? 18.515 -7.846 89.233 1.00 24.21 91 PRO A N 1
ATOM 769 C CA . PRO A 1 98 ? 18.157 -8.426 87.919 1.00 24.90 91 PRO A CA 1
ATOM 770 C C . PRO A 1 98 ? 17.306 -9.700 87.988 1.00 31.56 91 PRO A C 1
ATOM 771 O O . PRO A 1 98 ? 16.428 -9.881 87.153 1.00 31.52 91 PRO A O 1
ATOM 775 N N . ASN A 1 99 ? 17.542 -10.573 88.985 1.00 29.31 92 ASN A N 1
ATOM 776 C CA . ASN A 1 99 ? 16.771 -11.812 89.110 1.00 30.41 92 ASN A CA 1
ATOM 777 C C . ASN A 1 99 ? 15.311 -11.548 89.495 1.00 33.61 92 ASN A C 1
ATOM 778 O O . ASN A 1 99 ? 14.429 -12.333 89.137 1.00 33.32 92 ASN A O 1
ATOM 783 N N . ASP A 1 100 ? 15.049 -10.411 90.147 1.00 30.95 93 ASP A N 1
ATOM 784 C CA . ASP A 1 100 ? 13.689 -9.990 90.495 1.00 31.15 93 ASP A CA 1
ATOM 785 C C . ASP A 1 100 ? 13.033 -9.307 89.279 1.00 34.97 93 ASP A C 1
ATOM 786 O O . ASP A 1 100 ? 11.804 -9.172 89.234 1.00 33.97 93 ASP A O 1
ATOM 791 N N . HIS A 1 101 ? 13.867 -8.892 88.285 1.00 30.66 94 HIS A N 1
ATOM 792 C CA . HIS A 1 101 ? 13.426 -8.204 87.070 1.00 29.67 94 HIS A CA 1
ATOM 793 C C . HIS A 1 101 ? 14.111 -8.805 85.836 1.00 30.95 94 HIS A C 1
ATOM 794 O O . HIS A 1 101 ? 14.936 -8.138 85.191 1.00 30.76 94 HIS A O 1
ATOM 801 N N . GLN A 1 102 ? 13.801 -10.098 85.550 1.00 23.50 95 GLN A N 1
ATOM 802 C CA . GLN A 1 102 ? 14.341 -10.905 84.442 1.00 21.39 95 GLN A CA 1
ATOM 803 C C . GLN A 1 102 ? 13.912 -10.330 83.079 1.00 19.28 95 GLN A C 1
ATOM 804 O O . GLN A 1 102 ? 12.854 -9.707 83.021 1.00 17.48 95 GLN A O 1
ATOM 810 N N . PRO A 1 103 ? 14.696 -10.512 81.979 1.00 13.45 96 PRO A N 1
ATOM 811 C CA . PRO A 1 103 ? 14.296 -9.906 80.686 1.00 11.60 96 PRO A CA 1
ATOM 812 C C . PRO A 1 103 ? 12.942 -10.354 80.140 1.00 13.83 96 PRO A C 1
ATOM 813 O O . PRO A 1 103 ? 12.603 -11.539 80.158 1.00 13.4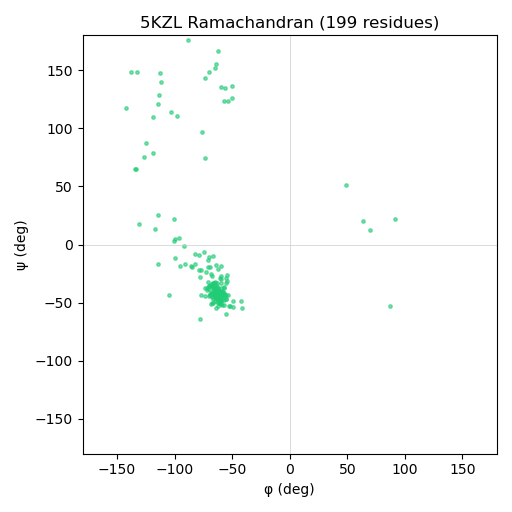4 96 PRO A O 1
ATOM 817 N N . SER A 1 104 ? 12.159 -9.390 79.653 1.00 10.83 97 SER A N 1
ATOM 818 C CA . SER A 1 104 ? 10.862 -9.631 79.033 1.00 10.46 97 SER A CA 1
ATOM 819 C C . SER A 1 104 ? 11.041 -10.503 77.766 1.00 14.24 97 SER A C 1
ATOM 820 O O . SER A 1 104 ? 12.170 -10.652 77.280 1.00 12.50 97 SER A O 1
ATOM 823 N N . VAL A 1 105 ? 9.929 -11.057 77.230 1.00 11.61 98 VAL A N 1
ATOM 824 C CA . VAL A 1 105 ? 9.912 -11.858 76.002 1.00 12.64 98 VAL A CA 1
ATOM 825 C C . VAL A 1 105 ? 10.613 -11.101 74.826 1.00 14.22 98 VAL A C 1
ATOM 826 O O . VAL A 1 105 ? 11.528 -11.647 74.197 1.00 10.68 98 VAL A O 1
ATOM 830 N N . ALA A 1 106 ? 10.191 -9.853 74.551 1.00 11.81 99 ALA A N 1
ATOM 831 C CA . ALA A 1 106 ? 10.759 -9.048 73.461 1.00 11.20 99 ALA A CA 1
ATOM 832 C C . ALA A 1 106 ? 12.224 -8.715 73.723 1.00 12.39 99 ALA A C 1
ATOM 833 O O . ALA A 1 106 ? 12.989 -8.654 72.768 1.00 10.59 99 ALA A O 1
ATOM 835 N N . THR A 1 107 ? 12.620 -8.542 75.014 1.00 8.26 100 THR A N 1
ATOM 836 C CA . THR A 1 107 ? 14.008 -8.258 75.391 1.00 7.70 100 THR A CA 1
ATOM 837 C C . THR A 1 107 ? 14.872 -9.499 75.081 1.00 9.77 100 THR A C 1
ATOM 838 O O . THR A 1 107 ? 15.948 -9.364 74.503 1.00 9.11 100 THR A O 1
ATOM 842 N N . GLN A 1 108 ? 14.382 -10.690 75.448 1.00 7.01 101 GLN A N 1
ATOM 843 C CA . GLN A 1 108 ? 15.052 -11.978 75.188 1.00 7.73 101 GLN A CA 1
ATOM 844 C C . GLN A 1 108 ? 15.294 -12.245 73.693 1.00 12.48 101 GLN A C 1
ATOM 845 O O . GLN A 1 108 ? 16.345 -12.776 73.325 1.00 13.29 101 GLN A O 1
ATOM 851 N N . ASP A 1 109 ? 14.320 -11.896 72.839 1.00 10.85 102 ASP A N 1
ATOM 852 C CA . ASP A 1 109 ? 14.454 -12.100 71.407 1.00 9.86 102 ASP A CA 1
ATOM 853 C C . ASP A 1 109 ? 15.491 -11.160 70.823 1.00 11.16 102 ASP A C 1
ATOM 854 O O . ASP A 1 109 ? 16.232 -11.547 69.915 1.00 10.99 102 ASP A O 1
ATOM 859 N N . TYR A 1 110 ? 15.567 -9.943 71.381 1.00 7.35 103 TYR A N 1
ATOM 860 C CA . TYR A 1 110 ? 16.521 -8.911 70.971 1.00 5.92 103 TYR A CA 1
ATOM 861 C C . TYR A 1 110 ? 17.932 -9.377 71.356 1.00 9.57 103 TYR A C 1
ATOM 862 O O . TYR A 1 110 ? 18.785 -9.447 70.479 1.00 9.11 103 TYR A O 1
ATOM 871 N N . VAL A 1 111 ? 18.146 -9.798 72.614 1.00 8.39 104 VAL A N 1
ATOM 872 C CA . VAL A 1 111 ? 19.433 -10.317 73.114 1.00 8.76 104 VAL A CA 1
ATOM 873 C C . VAL A 1 111 ? 19.878 -11.552 72.287 1.00 10.66 104 VAL A C 1
ATOM 874 O O . VAL A 1 111 ? 21.047 -11.675 71.913 1.00 8.80 104 VAL A O 1
ATOM 878 N N . GLN A 1 112 ? 18.940 -12.449 71.967 1.00 8.93 105 GLN A N 1
ATOM 879 C CA . GLN A 1 112 ? 19.244 -13.611 71.143 1.00 9.27 105 GLN A CA 1
ATOM 880 C C . GLN A 1 112 ? 19.766 -13.158 69.775 1.00 11.27 105 GLN A C 1
ATOM 881 O O . GLN A 1 112 ? 20.730 -13.730 69.267 1.00 10.67 105 GLN A O 1
ATOM 887 N N . ARG A 1 113 ? 19.119 -12.148 69.183 1.00 9.13 106 ARG A N 1
ATOM 888 C CA . ARG A 1 113 ? 19.548 -11.648 67.891 1.00 8.03 106 ARG A CA 1
ATOM 889 C C . ARG A 1 113 ? 20.967 -11.148 67.976 1.00 10.51 106 ARG A C 1
ATOM 890 O O . ARG A 1 113 ? 21.775 -11.531 67.135 1.00 7.73 106 ARG A O 1
ATOM 898 N N . ILE A 1 114 ? 21.285 -10.366 69.028 1.00 7.22 107 ILE A N 1
ATOM 899 C CA . ILE A 1 114 ? 22.629 -9.819 69.227 1.00 5.83 107 ILE A CA 1
ATOM 900 C C . ILE A 1 114 ? 23.669 -10.939 69.340 1.00 9.50 107 ILE A C 1
ATOM 901 O O . ILE A 1 114 ? 24.739 -10.877 68.714 1.00 8.41 107 ILE A O 1
ATOM 906 N N . ARG A 1 115 ? 23.371 -11.925 70.172 1.00 7.99 108 ARG A N 1
ATOM 907 C CA . ARG A 1 115 ? 24.269 -13.050 70.411 1.00 7.34 108 ARG A CA 1
ATOM 908 C C . ARG A 1 115 ? 24.552 -13.851 69.153 1.00 9.25 108 ARG A C 1
ATOM 909 O O . ARG A 1 115 ? 25.708 -14.124 68.869 1.00 8.90 108 ARG A O 1
ATOM 917 N N . LYS A 1 116 ? 23.502 -14.235 68.426 1.00 8.01 109 LYS A N 1
ATOM 918 C CA . LYS A 1 116 ? 23.590 -15.039 67.210 1.00 7.83 109 LYS A CA 1
ATOM 919 C C . LYS A 1 116 ? 24.295 -14.303 66.063 1.00 11.75 109 LYS A C 1
ATOM 920 O O . LYS A 1 116 ? 25.092 -14.908 65.337 1.00 11.64 109 LYS A O 1
ATOM 926 N N . ILE A 1 117 ? 24.052 -12.988 65.940 1.00 8.36 110 ILE A N 1
ATOM 927 C CA . ILE A 1 117 ? 24.722 -12.136 64.954 1.00 8.54 110 ILE A CA 1
ATOM 928 C C . ILE A 1 117 ? 26.205 -12.078 65.287 1.00 13.08 110 ILE A C 1
ATOM 929 O O . ILE A 1 117 ? 27.044 -12.314 64.422 1.00 11.82 110 ILE A O 1
ATOM 934 N N . SER A 1 118 ? 26.528 -11.815 66.554 1.00 9.46 111 SER A N 1
ATOM 935 C CA . SER A 1 118 ? 27.905 -11.740 66.994 1.00 9.31 111 SER A CA 1
ATOM 936 C C . SER A 1 118 ? 28.677 -13.006 66.663 1.00 14.92 111 SER A C 1
ATOM 937 O O . SER A 1 118 ? 29.808 -12.903 66.216 1.00 14.05 111 SER A O 1
ATOM 940 N N . GLU A 1 119 ? 28.087 -14.192 66.887 1.00 12.40 112 GLU A N 1
ATOM 941 C CA . GLU A 1 119 ? 28.814 -15.419 66.611 1.00 12.65 112 GLU A CA 1
ATOM 942 C C . GLU A 1 119 ? 28.881 -15.815 65.123 1.00 16.79 112 GLU A C 1
ATOM 943 O O . GLU A 1 119 ? 29.856 -16.455 64.730 1.00 16.93 112 GLU A O 1
ATOM 949 N N . THR A 1 120 ? 27.899 -15.432 64.298 1.00 12.32 113 THR A N 1
ATOM 950 C CA . THR A 1 120 ? 27.861 -15.848 62.886 1.00 11.48 113 THR A CA 1
ATOM 951 C C . THR A 1 120 ? 28.251 -14.778 61.875 1.00 16.81 113 THR A C 1
ATOM 952 O O . THR A 1 120 ? 28.935 -15.100 60.911 1.00 18.45 113 THR A O 1
ATOM 956 N N . GLN A 1 121 ? 27.767 -13.526 62.049 1.00 12.43 114 GLN A N 1
ATOM 957 C CA . GLN A 1 121 ? 28.040 -12.404 61.131 1.00 11.64 114 GLN A CA 1
ATOM 958 C C . GLN A 1 121 ? 28.420 -11.175 61.971 1.00 12.92 114 GLN A C 1
ATOM 959 O O . GLN A 1 121 ? 27.643 -10.214 61.986 1.00 11.60 114 GLN A O 1
ATOM 965 N N . PRO A 1 122 ? 29.573 -11.211 62.718 1.00 8.81 115 PRO A N 1
ATOM 966 C CA . PRO A 1 122 ? 29.931 -10.087 63.615 1.00 8.63 115 PRO A CA 1
ATOM 967 C C . PRO A 1 122 ? 29.987 -8.717 62.958 1.00 11.40 115 PRO A C 1
ATOM 968 O O . PRO A 1 122 ? 29.689 -7.742 63.638 1.00 10.30 115 PRO A O 1
ATOM 972 N N . GLU A 1 123 ? 30.254 -8.634 61.632 1.00 8.76 116 GLU A N 1
ATOM 973 C CA . GLU A 1 123 ? 30.258 -7.347 60.904 1.00 8.25 116 GLU A CA 1
ATOM 974 C C . GLU A 1 123 ? 28.879 -6.667 60.985 1.00 10.69 116 GLU A C 1
ATOM 975 O O . GLU A 1 123 ? 28.793 -5.440 60.931 1.00 9.85 116 GLU A O 1
ATOM 981 N N . LEU A 1 124 ? 27.800 -7.460 61.107 1.00 8.01 117 LEU A N 1
ATOM 982 C CA . LEU A 1 124 ? 26.448 -6.886 61.213 1.00 7.60 117 LEU A CA 1
ATOM 983 C C . LEU A 1 124 ? 26.194 -6.164 62.561 1.00 11.10 117 LEU A C 1
ATOM 984 O O . LEU A 1 124 ? 25.198 -5.443 62.686 1.00 10.75 117 LEU A O 1
ATOM 989 N N . LEU A 1 125 ? 27.107 -6.327 63.554 1.00 7.71 118 LEU A N 1
ATOM 990 C CA . LEU A 1 125 ? 26.998 -5.582 64.819 1.00 7.22 118 LEU A CA 1
ATOM 991 C C . LEU A 1 125 ? 27.151 -4.070 64.544 1.00 9.36 118 LEU A C 1
ATOM 992 O O . LEU A 1 125 ? 26.700 -3.251 65.354 1.00 8.83 118 LEU A O 1
ATOM 997 N N . ALA A 1 126 ? 27.710 -3.705 63.360 1.00 6.93 119 ALA A N 1
ATOM 998 C CA . ALA A 1 126 ? 27.794 -2.300 62.932 1.00 5.19 119 ALA A CA 1
ATOM 999 C C . ALA A 1 126 ? 26.389 -1.695 62.903 1.00 9.02 119 ALA A C 1
ATOM 1000 O O . ALA A 1 126 ? 26.226 -0.535 63.264 1.00 7.89 119 ALA A O 1
ATOM 1002 N N . ALA A 1 127 ? 25.374 -2.484 62.478 1.00 7.63 120 ALA A N 1
ATOM 1003 C CA . ALA A 1 127 ? 23.961 -2.066 62.421 1.00 6.71 120 ALA A CA 1
ATOM 1004 C C . ALA A 1 127 ? 23.397 -1.774 63.809 1.00 8.88 120 ALA A C 1
ATOM 1005 O O . ALA A 1 127 ? 22.666 -0.805 63.988 1.00 8.55 120 ALA A O 1
ATOM 1007 N N . HIS A 1 128 ? 23.763 -2.597 64.777 1.00 5.91 121 HIS A N 1
ATOM 1008 C CA . HIS A 1 128 ? 23.378 -2.494 66.174 1.00 4.88 121 HIS A CA 1
ATOM 1009 C C . HIS A 1 128 ? 23.978 -1.239 66.818 1.00 8.90 121 HIS A C 1
ATOM 1010 O O . HIS A 1 128 ? 23.253 -0.479 67.468 1.00 8.06 121 HIS A O 1
ATOM 1017 N N . SER A 1 129 ? 25.289 -1.009 66.592 1.00 4.87 122 SER A N 1
ATOM 1018 C CA . SER A 1 129 ? 26.002 0.198 67.004 1.00 4.40 122 SER A CA 1
ATOM 1019 C C . SER A 1 129 ? 25.293 1.449 66.394 1.00 7.35 122 SER A C 1
ATOM 1020 O O . SER A 1 129 ? 24.923 2.351 67.135 1.00 5.78 122 SER A O 1
ATOM 1023 N N . TYR A 1 130 ? 25.052 1.469 65.072 1.00 5.28 123 TYR A N 1
ATOM 1024 C CA . TYR A 1 130 ? 24.365 2.586 64.406 1.00 4.92 123 TYR A CA 1
ATOM 1025 C C . TYR A 1 130 ? 22.985 2.897 65.009 1.00 7.54 123 TYR A C 1
ATOM 1026 O O . TYR A 1 130 ? 22.738 4.028 65.436 1.00 7.63 123 TYR A O 1
ATOM 1035 N N . VAL A 1 131 ? 22.075 1.917 64.987 1.00 4.85 124 VAL A N 1
ATOM 1036 C CA . VAL A 1 131 ? 20.688 2.109 65.406 1.00 4.17 124 VAL A CA 1
ATOM 1037 C C . VAL A 1 131 ? 20.610 2.573 66.838 1.00 6.31 124 VAL A C 1
ATOM 1038 O O . VAL A 1 131 ? 19.971 3.582 67.094 1.00 7.08 124 VAL A O 1
ATOM 1042 N N . ARG A 1 132 ? 21.266 1.865 67.757 1.00 4.52 125 ARG A N 1
ATOM 1043 C CA . ARG A 1 132 ? 21.262 2.279 69.156 1.00 4.09 125 ARG A CA 1
ATOM 1044 C C . ARG A 1 132 ? 22.229 3.465 69.463 1.00 7.30 125 ARG A C 1
ATOM 1045 O O . ARG A 1 132 ? 21.743 4.514 69.866 1.00 6.19 125 ARG A O 1
ATOM 1053 N N . TYR A 1 133 ? 23.561 3.313 69.319 1.00 5.04 126 TYR A N 1
ATOM 1054 C CA . TYR A 1 133 ? 24.475 4.398 69.747 1.00 5.37 126 TYR A CA 1
ATOM 1055 C C . TYR A 1 133 ? 24.377 5.682 68.981 1.00 9.02 126 TYR A C 1
ATOM 1056 O O . TYR A 1 133 ? 24.412 6.739 69.613 1.00 7.59 126 TYR A O 1
ATOM 1065 N N . LEU A 1 134 ? 24.274 5.634 67.626 1.00 8.14 127 LEU A N 1
ATOM 1066 C CA . LEU A 1 134 ? 24.194 6.931 66.945 1.00 7.10 127 LEU A CA 1
ATOM 1067 C C . LEU A 1 134 ? 22.874 7.643 67.296 1.00 8.93 127 LEU A C 1
ATOM 1068 O O . LEU A 1 134 ? 22.880 8.858 67.467 1.00 9.40 127 LEU A O 1
ATOM 1073 N N . GLY A 1 135 ? 21.804 6.873 67.509 1.00 6.04 128 GLY A N 1
ATOM 1074 C CA . GLY A 1 135 ? 20.517 7.406 67.963 1.00 5.23 128 GLY A CA 1
ATOM 1075 C C . GLY A 1 135 ? 20.632 8.027 69.344 1.00 6.96 128 GLY A C 1
ATOM 1076 O O . GLY A 1 135 ? 20.146 9.140 69.571 1.00 6.70 128 GLY A O 1
ATOM 1077 N N . ASP A 1 136 ? 21.328 7.325 70.265 1.00 4.82 129 ASP A N 1
ATOM 1078 C CA . ASP A 1 136 ? 21.541 7.789 71.653 1.00 4.51 129 ASP A CA 1
ATOM 1079 C C . ASP A 1 136 ? 22.339 9.095 71.668 1.00 10.60 129 ASP A C 1
ATOM 1080 O O . ASP A 1 136 ? 21.972 10.049 72.351 1.00 10.16 129 ASP A O 1
ATOM 1085 N N . LEU A 1 137 ? 23.423 9.136 70.907 1.00 8.54 130 LEU A N 1
ATOM 1086 C CA . LEU A 1 137 ? 24.219 10.354 70.837 1.00 9.74 130 LEU A CA 1
ATOM 1087 C C . LEU A 1 137 ? 23.418 11.513 70.209 1.00 12.92 130 LEU A C 1
ATOM 1088 O O . LEU A 1 137 ? 23.505 12.641 70.700 1.00 12.26 130 LEU A O 1
ATOM 1093 N N . SER A 1 138 ? 22.605 11.226 69.163 1.00 7.81 131 SER A N 1
ATOM 1094 C CA . SER A 1 138 ? 21.812 12.252 68.482 1.00 7.49 131 SER A CA 1
ATOM 1095 C C . SER A 1 138 ? 20.655 12.806 69.315 1.00 11.05 131 SER A C 1
ATOM 1096 O O . SER A 1 138 ? 20.405 14.006 69.274 1.00 10.71 131 SER A O 1
ATOM 1099 N N . GLY A 1 139 ? 19.987 11.940 70.073 1.00 8.82 132 GLY A N 1
ATOM 1100 C CA . GLY A 1 139 ? 18.810 12.303 70.855 1.00 9.33 132 GLY A CA 1
ATOM 1101 C C . GLY A 1 139 ? 18.960 12.566 72.341 1.00 11.70 132 GLY A C 1
ATOM 1102 O O . GLY A 1 139 ? 18.015 13.049 72.965 1.00 12.27 132 GLY A O 1
ATOM 1103 N N . GLY A 1 140 ? 20.107 12.224 72.915 1.00 8.25 133 GLY A N 1
ATOM 1104 C CA . GLY A 1 140 ? 20.365 12.339 74.353 1.00 8.34 133 GLY A CA 1
ATOM 1105 C C . GLY A 1 140 ? 20.041 13.658 75.019 1.00 12.23 133 GLY A C 1
ATOM 1106 O O . GLY A 1 140 ? 19.338 13.686 76.036 1.00 10.28 133 GLY A O 1
ATOM 1107 N N . GLN A 1 141 ? 20.588 14.773 74.486 1.00 10.49 134 GLN A N 1
ATOM 1108 C CA . GLN A 1 141 ? 20.323 16.082 75.096 1.00 9.97 134 GLN A CA 1
ATOM 1109 C C . GLN A 1 141 ? 18.827 16.424 75.122 1.00 12.31 134 GLN A C 1
ATOM 1110 O O . GLN A 1 141 ? 18.327 16.907 76.138 1.00 10.15 134 GLN A O 1
ATOM 1116 N N . ILE A 1 142 ? 18.108 16.107 74.031 1.00 10.67 135 ILE A N 1
ATOM 1117 C CA . ILE A 1 142 ? 16.668 16.343 73.921 1.00 9.87 135 ILE A CA 1
ATOM 1118 C C . ILE A 1 142 ? 15.895 15.430 74.876 1.00 14.57 135 ILE A C 1
ATOM 1119 O O . ILE A 1 142 ? 15.056 15.919 75.627 1.00 15.25 135 ILE A O 1
ATOM 1124 N N . LEU A 1 143 ? 16.183 14.112 74.832 1.00 11.15 136 LEU A N 1
ATOM 1125 C CA . LEU A 1 143 ? 15.493 13.099 75.626 1.00 8.98 136 LEU A CA 1
ATOM 1126 C C . LEU A 1 143 ? 15.705 13.263 77.131 1.00 11.61 136 LEU A C 1
ATOM 1127 O O . LEU A 1 143 ? 14.739 13.092 77.882 1.00 10.42 136 LEU A O 1
ATOM 1132 N N . LYS A 1 144 ? 16.925 13.657 77.576 1.00 9.75 137 LYS A N 1
ATOM 1133 C CA . LYS A 1 144 ? 17.146 13.858 79.009 1.00 9.82 137 LYS A CA 1
ATOM 1134 C C . LYS A 1 144 ? 16.263 14.991 79.566 1.00 13.17 137 LYS A C 1
ATOM 1135 O O . LYS A 1 144 ? 15.709 14.832 80.649 1.00 12.47 137 LYS A O 1
ATOM 1141 N N . LYS A 1 145 ? 16.080 16.084 78.806 1.00 9.26 138 LYS A N 1
ATOM 1142 C CA . LYS A 1 145 ? 15.224 17.207 79.221 1.00 8.95 138 LYS A CA 1
ATOM 1143 C C . LYS A 1 145 ? 13.757 16.797 79.245 1.00 13.57 138 LYS A C 1
ATOM 1144 O O . LYS A 1 145 ? 13.054 17.155 80.189 1.00 13.01 138 LYS A O 1
ATOM 1150 N N . VAL A 1 146 ? 13.289 16.044 78.222 1.00 10.46 139 VAL A N 1
ATOM 1151 C CA . VAL A 1 146 ? 11.907 15.552 78.139 1.00 8.86 139 VAL A CA 1
ATOM 1152 C C . VAL A 1 146 ? 11.644 14.636 79.363 1.00 13.43 139 VAL A C 1
ATOM 1153 O O . VAL A 1 146 ? 10.675 14.862 80.093 1.00 13.24 139 VAL A O 1
ATOM 1157 N N . ALA A 1 147 ? 12.547 13.661 79.618 1.00 9.50 140 ALA A N 1
ATOM 1158 C CA . ALA A 1 147 ? 12.398 12.711 80.742 1.00 8.83 140 ALA A CA 1
ATOM 1159 C C . ALA A 1 147 ? 12.390 13.399 82.114 1.00 14.06 140 ALA A C 1
ATOM 1160 O O . ALA A 1 147 ? 11.565 13.058 82.964 1.00 13.49 140 ALA A O 1
ATOM 1162 N N . ALA A 1 148 ? 13.301 14.367 82.325 1.00 12.23 141 ALA A N 1
ATOM 1163 C CA . ALA A 1 148 ? 13.400 15.075 83.603 1.00 11.82 141 ALA A CA 1
ATOM 1164 C C . ALA A 1 148 ? 12.124 15.876 83.865 1.00 15.42 141 ALA A C 1
ATOM 1165 O O . ALA A 1 148 ? 11.671 15.948 84.998 1.00 13.28 141 ALA A O 1
ATOM 1167 N N . ARG A 1 149 ? 11.548 16.453 82.805 1.00 12.34 142 ARG A N 1
ATOM 1168 C CA . ARG A 1 149 ? 10.348 17.268 82.864 1.00 13.24 142 ARG A CA 1
ATOM 1169 C C . ARG A 1 149 ? 9.130 16.344 83.104 1.00 16.55 142 ARG A C 1
ATOM 1170 O O . ARG A 1 149 ? 8.316 16.614 83.990 1.00 16.71 142 ARG A O 1
ATOM 1178 N N . ALA A 1 150 ? 9.073 15.217 82.381 1.00 11.63 143 ALA A N 1
ATOM 1179 C CA . ALA A 1 150 ? 7.991 14.241 82.475 1.00 11.66 143 ALA A CA 1
ATOM 1180 C C . ALA A 1 150 ? 7.875 13.610 83.850 1.00 14.45 143 ALA A C 1
ATOM 1181 O O . ALA A 1 150 ? 6.756 13.426 84.334 1.00 14.39 143 ALA A O 1
ATOM 1183 N N . LEU A 1 151 ? 9.019 13.266 84.472 1.00 9.90 144 LEU A N 1
ATOM 1184 C CA . LEU A 1 151 ? 9.052 12.606 85.784 1.00 9.67 144 LEU A CA 1
ATOM 1185 C C . LEU A 1 151 ? 9.356 13.539 86.957 1.00 12.78 144 LEU A C 1
ATOM 1186 O O . LEU A 1 151 ? 9.409 13.094 88.113 1.00 10.94 144 LEU A O 1
ATOM 1191 N N . ASN A 1 152 ? 9.490 14.856 86.667 1.00 10.12 145 ASN A N 1
ATOM 1192 C CA . ASN A 1 152 ? 9.859 15.900 87.620 1.00 10.19 145 ASN A CA 1
ATOM 1193 C C . ASN A 1 152 ? 11.094 15.442 88.404 1.00 14.49 145 ASN A C 1
ATOM 1194 O O . ASN A 1 152 ? 11.110 15.429 89.643 1.00 13.45 145 ASN A O 1
ATOM 1199 N N . LEU A 1 153 ? 12.132 15.007 87.664 1.00 11.48 146 LEU A N 1
ATOM 1200 C CA . LEU A 1 153 ? 13.336 14.460 88.269 1.00 11.26 146 LEU A CA 1
ATOM 1201 C C . LEU A 1 153 ? 14.195 15.483 88.988 1.00 16.78 146 LEU A C 1
ATOM 1202 O O . LEU A 1 153 ? 14.304 16.613 88.508 1.00 18.47 146 LEU A O 1
ATOM 1207 N N . PRO A 1 154 ? 14.904 15.079 90.075 1.00 13.92 147 PRO A N 1
ATOM 1208 C CA . PRO A 1 154 ? 15.872 16.010 90.696 1.00 13.68 147 PRO A CA 1
ATOM 1209 C C . PRO A 1 154 ? 16.996 16.316 89.701 1.00 17.82 147 PRO A C 1
ATOM 1210 O O . PRO A 1 154 ? 17.265 15.516 88.791 1.00 16.31 147 PRO A O 1
ATOM 1214 N N . GLU A 1 155 ? 17.648 17.469 89.877 1.00 15.73 148 GLU A N 1
ATOM 1215 C CA . GLU A 1 155 ? 18.769 17.924 89.065 1.00 15.80 148 GLU A CA 1
ATOM 1216 C C . GLU A 1 155 ? 19.870 16.866 89.014 1.00 18.00 148 GLU A C 1
ATOM 1217 O O . GLU A 1 155 ? 20.327 16.406 90.056 1.00 16.65 148 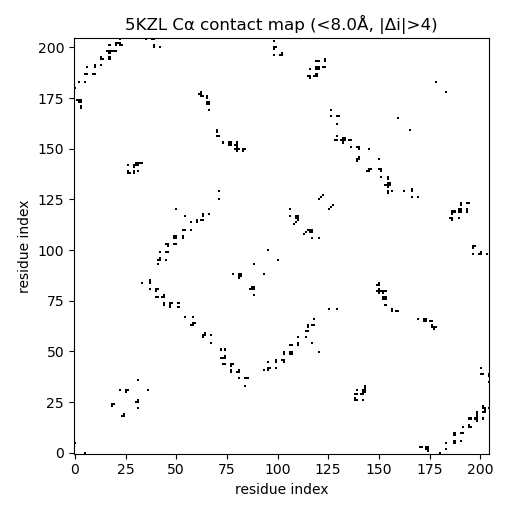GLU A O 1
ATOM 1223 N N . GLY A 1 156 ? 20.223 16.452 87.798 1.00 16.23 149 GLY A N 1
ATOM 1224 C CA . GLY A 1 156 ? 21.276 15.475 87.529 1.00 16.32 149 GLY A CA 1
ATOM 1225 C C . GLY A 1 156 ? 21.033 14.031 87.927 1.00 19.12 149 GLY A C 1
ATOM 1226 O O . GLY A 1 156 ? 21.967 13.229 87.910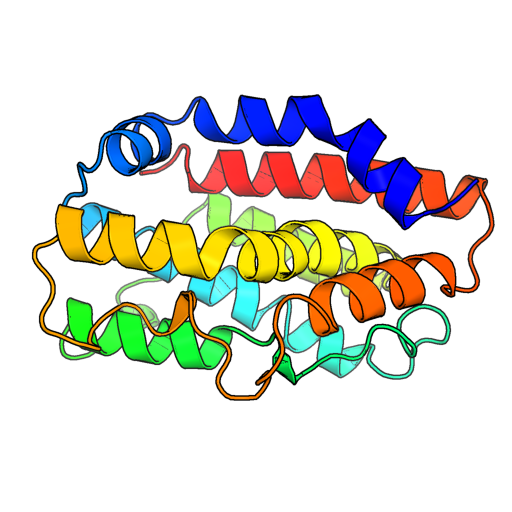 1.00 19.79 149 GLY A O 1
ATOM 1227 N N . LYS A 1 157 ? 19.792 13.668 88.267 1.00 13.78 150 LYS A N 1
ATOM 1228 C CA . LYS A 1 157 ? 19.452 12.296 88.671 1.00 11.31 150 LYS A CA 1
ATOM 1229 C C . LYS A 1 157 ? 18.551 11.594 87.652 1.00 12.29 150 LYS A C 1
ATOM 1230 O O . LYS A 1 157 ? 17.740 12.239 86.987 1.00 11.48 150 LYS A O 1
ATOM 1236 N N . GLY A 1 158 ? 18.731 10.277 87.548 1.00 9.63 151 GLY A N 1
ATOM 1237 C CA . GLY A 1 158 ? 17.937 9.378 86.716 1.00 9.29 151 GLY A CA 1
ATOM 1238 C C . GLY A 1 158 ? 18.001 9.589 85.221 1.00 12.35 151 GLY A C 1
ATOM 1239 O O . GLY A 1 158 ? 17.106 9.131 84.518 1.00 12.65 151 GLY A O 1
ATOM 1240 N N . ILE A 1 159 ? 19.049 10.261 84.719 1.00 7.62 152 ILE A N 1
ATOM 1241 C CA . ILE A 1 159 ? 19.209 10.537 83.281 1.00 7.13 152 ILE A CA 1
ATOM 1242 C C . ILE A 1 159 ? 20.607 10.171 82.789 1.00 9.69 152 ILE A C 1
ATOM 1243 O O . ILE A 1 159 ? 20.979 10.641 81.715 1.00 6.69 152 ILE A O 1
ATOM 1248 N N . SER A 1 160 ? 21.392 9.340 83.550 1.00 6.97 153 SER A N 1
ATOM 1249 C CA . SER A 1 160 ? 22.742 8.953 83.114 1.00 6.50 153 SER A CA 1
ATOM 1250 C C . SER A 1 160 ? 22.720 8.309 81.726 1.00 10.20 153 SER A C 1
ATOM 1251 O O . SER A 1 160 ? 23.640 8.532 80.937 1.00 9.66 153 SER A O 1
ATOM 1254 N N . PHE A 1 161 ? 21.637 7.574 81.388 1.00 4.62 154 PHE A N 1
ATOM 1255 C CA . PHE A 1 161 ? 21.527 6.933 80.073 1.00 4.26 154 PHE A CA 1
ATOM 1256 C C . PHE A 1 161 ? 21.711 7.893 78.897 1.00 8.30 154 PHE A C 1
ATOM 1257 O O . PHE A 1 161 ? 22.207 7.486 77.856 1.00 7.93 154 PHE A O 1
ATOM 1265 N N . TYR A 1 162 ? 21.313 9.151 79.058 1.00 7.37 155 TYR A N 1
ATOM 1266 C CA . TYR A 1 162 ? 21.389 10.142 77.978 1.00 7.22 155 TYR A CA 1
ATOM 1267 C C . TYR A 1 162 ? 22.674 10.949 77.948 1.00 10.43 155 TYR A C 1
ATOM 1268 O O . TYR A 1 162 ? 22.828 11.794 77.059 1.00 9.30 155 TYR A O 1
ATOM 1277 N N . GLU A 1 163 ? 23.587 10.713 78.907 1.00 8.14 156 GLU A N 1
ATOM 1278 C CA . GLU A 1 163 ? 24.824 11.485 79.025 1.00 7.33 156 GLU A CA 1
ATOM 1279 C C . GLU A 1 163 ? 26.083 10.681 78.709 1.00 9.55 156 GLU A C 1
ATOM 1280 O O . GLU A 1 163 ? 26.211 9.502 79.092 1.00 8.08 156 GLU A O 1
ATOM 1286 N N . PHE A 1 164 ? 27.013 11.340 78.000 1.00 6.94 157 PHE A N 1
ATOM 1287 C CA . PHE A 1 164 ? 28.278 10.764 77.544 1.00 6.32 157 PHE A CA 1
ATOM 1288 C C . PHE A 1 164 ? 29.446 11.539 78.160 1.00 10.72 157 PHE A C 1
ATOM 1289 O O . PHE A 1 164 ? 30.004 12.399 77.487 1.00 11.63 157 PHE A O 1
ATOM 1297 N N . PRO A 1 165 ? 29.800 11.289 79.449 1.00 7.18 158 PRO A N 1
ATOM 1298 C CA . PRO A 1 165 ? 30.883 12.072 80.076 1.00 7.72 158 PRO A CA 1
ATOM 1299 C C . PRO A 1 165 ? 32.242 11.901 79.394 1.00 12.14 158 PRO A C 1
ATOM 1300 O O . PRO A 1 165 ? 33.073 12.787 79.495 1.00 14.52 158 PRO A O 1
ATOM 1304 N N . MET A 1 166 ? 32.437 10.804 78.636 1.00 9.74 159 MET A N 1
ATOM 1305 C CA . MET A 1 166 ? 33.686 10.545 77.918 1.00 10.53 159 MET A CA 1
ATOM 1306 C C . MET A 1 166 ? 33.791 11.351 76.608 1.00 14.38 159 MET A C 1
ATOM 1307 O O . MET A 1 166 ? 34.835 11.320 75.954 1.00 15.26 159 MET A O 1
ATOM 1312 N N . ILE A 1 167 ? 32.698 12.018 76.197 1.00 10.51 160 ILE A N 1
ATOM 1313 C CA . ILE A 1 167 ? 32.612 12.780 74.943 1.00 10.02 160 ILE A CA 1
ATOM 1314 C C . ILE A 1 167 ? 32.336 14.251 75.298 1.00 14.78 160 ILE A C 1
ATOM 1315 O O . ILE A 1 167 ? 31.229 14.583 75.719 1.00 16.33 160 ILE A O 1
ATOM 1320 N N . GLN A 1 168 ? 33.319 15.135 75.101 1.00 12.80 161 GLN A N 1
ATOM 1321 C CA . GLN A 1 168 ? 33.130 16.558 75.427 1.00 14.24 161 GLN A CA 1
ATOM 1322 C C . GLN A 1 168 ? 32.616 17.378 74.263 1.00 18.40 161 GLN A C 1
ATOM 1323 O O . GLN A 1 168 ? 32.139 18.489 74.473 1.00 20.43 161 GLN A O 1
ATOM 1329 N N . ASP A 1 169 ? 32.722 16.838 73.037 1.00 13.78 162 ASP A N 1
ATOM 1330 C CA . ASP A 1 169 ? 32.249 17.461 71.793 1.00 12.30 162 ASP A CA 1
ATOM 1331 C C . ASP A 1 169 ? 31.307 16.479 71.090 1.00 12.50 162 ASP A C 1
ATOM 1332 O O . ASP A 1 169 ? 31.734 15.719 70.225 1.00 10.58 162 ASP A O 1
ATOM 1337 N N . ILE A 1 170 ? 30.026 16.517 71.438 1.00 9.21 163 ILE A N 1
ATOM 1338 C CA . ILE A 1 170 ? 29.024 15.606 70.878 1.00 9.30 163 ILE A CA 1
ATOM 1339 C C . ILE A 1 170 ? 28.923 15.728 69.362 1.00 11.07 163 ILE A C 1
ATOM 1340 O O . ILE A 1 170 ? 28.919 14.702 68.669 1.00 9.26 163 ILE A O 1
ATOM 1345 N N . ASN A 1 171 ? 28.835 16.984 68.850 1.00 9.80 164 ASN A N 1
ATOM 1346 C CA A ASN A 1 171 ? 28.724 17.280 67.414 0.50 9.42 164 ASN A CA 1
ATOM 1347 C CA B ASN A 1 171 ? 28.668 17.151 67.415 0.50 9.62 164 ASN A CA 1
ATOM 1348 C C . ASN A 1 171 ? 29.917 16.713 66.652 1.00 12.27 164 ASN A C 1
ATOM 1349 O O . ASN A 1 171 ? 29.752 16.058 65.635 1.00 10.72 164 ASN A O 1
ATOM 1358 N N . GLY A 1 172 ? 31.124 16.947 67.188 1.00 10.05 165 GLY A N 1
ATOM 1359 C CA . GLY A 1 172 ? 32.349 16.445 66.572 1.00 10.24 165 GLY A CA 1
ATOM 1360 C C . GLY A 1 172 ? 32.391 14.926 66.569 1.00 12.77 165 GLY A C 1
ATOM 1361 O O . GLY A 1 172 ? 32.785 14.320 65.564 1.00 11.53 165 GLY A O 1
ATOM 1362 N N . PHE A 1 173 ? 31.938 14.288 67.677 1.00 8.02 166 PHE A N 1
ATOM 1363 C CA . PHE A 1 173 ? 31.906 12.829 67.787 1.00 7.47 166 PHE A CA 1
ATOM 1364 C C . PHE A 1 173 ? 30.906 12.201 66.820 1.00 10.82 166 PHE A C 1
ATOM 1365 O O . PHE A 1 173 ? 31.222 11.191 66.202 1.00 8.17 166 PHE A O 1
ATOM 1373 N N . LYS A 1 174 ? 29.710 12.801 66.659 1.00 8.75 167 LYS A N 1
ATOM 1374 C CA . LYS A 1 174 ? 28.710 12.302 65.709 1.00 8.82 167 LYS A CA 1
ATOM 1375 C C . LYS A 1 174 ? 29.297 12.290 64.295 1.00 12.10 167 LYS A C 1
ATOM 1376 O O . LYS A 1 174 ? 29.133 11.303 63.579 1.00 10.17 167 LYS A O 1
ATOM 1382 N N . GLN A 1 175 ? 30.017 13.377 63.917 1.00 9.48 168 GLN A N 1
ATOM 1383 C CA . GLN A 1 175 ? 30.654 13.514 62.605 1.00 9.78 168 GLN A CA 1
ATOM 1384 C C . GLN A 1 175 ? 31.721 12.445 62.431 1.00 13.07 168 GLN A C 1
ATOM 1385 O O . GLN A 1 175 ? 31.727 11.743 61.413 1.00 11.79 168 GLN A O 1
ATOM 1391 N N . ASN A 1 176 ? 32.570 12.264 63.472 1.00 8.52 169 ASN A N 1
ATOM 1392 C CA . ASN A 1 176 ? 33.647 11.286 63.492 1.00 8.82 169 ASN A CA 1
ATOM 1393 C C . ASN A 1 176 ? 33.083 9.870 63.389 1.00 10.97 169 ASN A C 1
ATOM 1394 O O . ASN A 1 176 ? 33.658 9.039 62.695 1.00 10.06 169 ASN A O 1
ATOM 1399 N N . TYR A 1 177 ? 31.937 9.616 64.037 1.00 7.45 170 TYR A N 1
ATOM 1400 C CA . TYR A 1 177 ? 31.234 8.340 63.976 1.00 6.29 170 TYR A CA 1
ATOM 1401 C C . TYR A 1 177 ? 30.767 8.043 62.544 1.00 10.86 170 TYR A C 1
ATOM 1402 O O . TYR A 1 177 ? 30.945 6.919 62.073 1.00 10.50 170 TYR A O 1
ATOM 1411 N N . ARG A 1 178 ? 30.110 9.015 61.880 1.00 9.83 171 ARG A N 1
ATOM 1412 C CA . ARG A 1 178 ? 29.615 8.791 60.518 1.00 8.99 171 ARG A CA 1
ATOM 1413 C C . ARG A 1 178 ? 30.786 8.617 59.543 1.00 13.04 171 ARG A C 1
ATOM 1414 O O . ARG A 1 178 ? 30.721 7.753 58.669 1.00 13.06 171 ARG A O 1
ATOM 1422 N N . THR A 1 179 ? 31.889 9.371 59.744 1.00 11.52 172 THR A N 1
ATOM 1423 C CA . THR A 1 179 ? 33.123 9.219 58.960 1.00 12.07 172 THR A CA 1
ATOM 1424 C C . THR A 1 179 ? 33.661 7.788 59.173 1.00 15.69 172 THR A C 1
ATOM 1425 O O . THR A 1 179 ? 34.069 7.145 58.195 1.00 15.60 172 THR A O 1
ATOM 1429 N N . ALA A 1 180 ? 33.628 7.287 60.440 1.00 10.66 173 ALA A N 1
ATOM 1430 C CA . ALA A 1 180 ? 34.059 5.929 60.798 1.00 9.53 173 ALA A CA 1
ATOM 1431 C C . ALA A 1 180 ? 33.224 4.867 60.059 1.00 13.25 173 ALA A C 1
ATOM 1432 O O . ALA A 1 180 ? 33.814 3.925 59.529 1.00 11.69 173 ALA A O 1
ATOM 1434 N N . LEU A 1 181 ? 31.869 5.057 59.962 1.00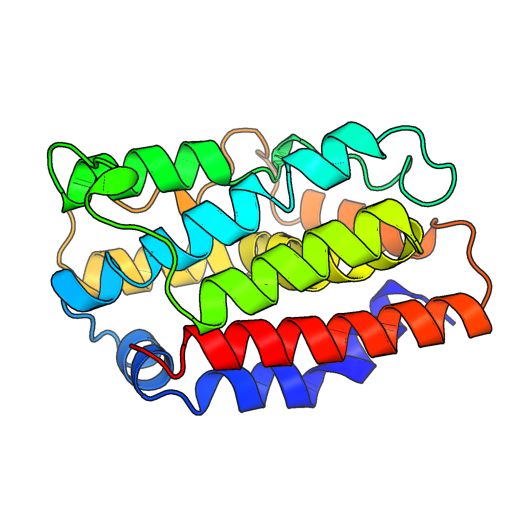 10.81 174 LEU A N 1
ATOM 1435 C CA . LEU A 1 181 ? 30.964 4.161 59.219 1.00 10.97 174 LEU A CA 1
ATOM 1436 C C . LEU A 1 181 ? 31.383 4.117 57.751 1.00 15.76 174 LEU A C 1
ATOM 1437 O O . LEU A 1 181 ? 31.467 3.043 57.158 1.00 15.86 174 LEU A O 1
ATOM 1442 N N . ASP A 1 182 ? 31.707 5.289 57.189 1.00 12.27 175 ASP A N 1
ATOM 1443 C CA . ASP A 1 182 ? 32.119 5.393 55.793 1.00 11.24 175 ASP A CA 1
ATOM 1444 C C . ASP A 1 182 ? 33.493 4.774 55.511 1.00 16.92 175 ASP A C 1
ATOM 1445 O O . ASP A 1 182 ? 33.777 4.439 54.353 1.00 18.14 175 ASP A O 1
ATOM 1450 N N . SER A 1 183 ? 34.316 4.594 56.561 1.00 13.38 176 SER A N 1
ATOM 1451 C CA . SER A 1 183 ? 35.665 4.018 56.499 1.00 12.99 176 SER A CA 1
ATOM 1452 C C . SER A 1 183 ? 35.631 2.500 56.553 1.00 16.09 176 SER A C 1
ATOM 1453 O O . SER A 1 183 ? 36.638 1.863 56.240 1.00 15.50 176 SER A O 1
ATOM 1456 N N . LEU A 1 184 ? 34.512 1.917 57.044 1.00 12.62 177 LEU A N 1
ATOM 1457 C CA . LEU A 1 184 ? 34.411 0.469 57.196 1.00 12.19 177 LEU A CA 1
ATOM 1458 C C . LEU A 1 184 ? 34.795 -0.270 55.936 1.00 13.55 177 LEU A C 1
ATOM 1459 O O . LEU A 1 184 ? 34.250 0.054 54.876 1.00 13.19 177 LEU A O 1
ATOM 1464 N N . PRO A 1 185 ? 35.755 -1.232 56.014 1.00 10.16 178 PRO A N 1
ATOM 1465 C CA . PRO A 1 185 ? 36.146 -1.967 54.799 1.00 9.77 178 PRO A CA 1
ATOM 1466 C C . PRO A 1 185 ? 35.093 -2.982 54.348 1.00 13.53 178 PRO A C 1
ATOM 1467 O O . PRO A 1 185 ? 35.261 -4.197 54.538 1.00 13.84 178 PRO A O 1
ATOM 1471 N N . VAL A 1 186 ? 33.984 -2.481 53.761 1.00 7.95 179 VAL A N 1
ATOM 1472 C CA . VAL A 1 186 ? 32.880 -3.302 53.265 1.00 8.03 179 VAL A CA 1
ATOM 1473 C C . VAL A 1 186 ? 32.489 -2.856 51.865 1.00 10.80 179 VAL A C 1
ATOM 1474 O O . VAL A 1 186 ? 32.599 -1.659 51.559 1.00 8.42 179 VAL A O 1
ATOM 1478 N N . ASN A 1 187 ? 32.018 -3.799 51.014 1.00 7.61 180 ASN A N 1
ATOM 1479 C CA . ASN A 1 187 ? 31.585 -3.400 49.684 1.00 7.07 180 ASN A CA 1
ATOM 1480 C C . ASN A 1 187 ? 30.110 -3.008 49.717 1.00 10.36 180 ASN A C 1
ATOM 1481 O O . ASN A 1 187 ? 29.453 -3.180 50.742 1.00 9.43 180 ASN A O 1
ATOM 1486 N N . ASP A 1 188 ? 29.561 -2.534 48.593 1.00 10.05 181 ASP A N 1
ATOM 1487 C CA . ASP A 1 188 ? 28.176 -2.066 48.554 1.00 11.28 181 ASP A CA 1
ATOM 1488 C C . ASP A 1 188 ? 27.156 -3.174 48.859 1.00 13.69 181 ASP A C 1
ATOM 1489 O O . ASP A 1 188 ? 26.165 -2.914 49.567 1.00 11.54 181 ASP A O 1
ATOM 1494 N N . SER A 1 189 ? 27.453 -4.422 48.460 1.00 10.02 182 SER A N 1
ATOM 1495 C CA . SER A 1 189 ? 26.586 -5.559 48.794 1.00 9.41 182 SER A CA 1
ATOM 1496 C C . SER A 1 189 ? 26.552 -5.797 50.303 1.00 13.07 182 SER A C 1
ATOM 1497 O O . SER A 1 189 ? 25.488 -6.008 50.894 1.00 12.74 182 SER A O 1
ATOM 1500 N N . GLU A 1 190 ? 27.721 -5.749 50.923 1.00 8.57 183 GLU A N 1
ATOM 1501 C CA . GLU A 1 190 ? 27.863 -5.863 52.377 1.00 7.03 183 GLU A CA 1
ATOM 1502 C C . GLU A 1 190 ? 27.177 -4.707 53.104 1.00 11.91 183 GLU A C 1
ATOM 1503 O O . GLU A 1 190 ? 26.595 -4.924 54.170 1.00 12.60 183 GLU A O 1
ATOM 1509 N N . LYS A 1 191 ? 27.217 -3.493 52.530 1.00 8.14 184 LYS A N 1
ATOM 1510 C CA . LYS A 1 191 ? 26.509 -2.345 53.122 1.00 7.60 184 LYS A CA 1
ATOM 1511 C C . LYS A 1 191 ? 25.002 -2.596 53.106 1.00 12.00 184 LYS A C 1
ATOM 1512 O O . LYS A 1 191 ? 24.312 -2.228 54.058 1.00 10.02 184 LYS A O 1
ATOM 1518 N N . GLN A 1 192 ? 24.490 -3.260 52.036 1.00 8.13 185 GLN A N 1
ATOM 1519 C CA . GLN A 1 192 ? 23.077 -3.640 51.942 1.00 7.77 185 GLN A CA 1
ATOM 1520 C C . GLN A 1 192 ? 22.670 -4.589 53.066 1.00 11.18 185 GLN A C 1
ATOM 1521 O O . GLN A 1 192 ? 21.564 -4.438 53.611 1.00 10.82 185 GLN A O 1
ATOM 1527 N N . SER A 1 193 ? 23.554 -5.555 53.416 1.00 7.43 186 SER A N 1
ATOM 1528 C CA . SER A 1 193 ? 23.316 -6.498 54.522 1.00 7.78 186 SER A CA 1
ATOM 1529 C C . SER A 1 193 ? 23.298 -5.718 55.846 1.00 10.91 186 SER A C 1
ATOM 1530 O O . SER A 1 193 ? 22.472 -6.011 56.729 1.00 10.49 186 SER A O 1
ATOM 1533 N N . ILE A 1 194 ? 24.175 -4.692 55.977 1.00 8.21 187 ILE A N 1
ATOM 1534 C CA . ILE A 1 194 ? 24.208 -3.840 57.190 1.00 7.67 187 ILE A CA 1
ATOM 1535 C C . ILE A 1 194 ? 22.891 -3.043 57.276 1.00 11.47 187 ILE A C 1
ATOM 1536 O O . ILE A 1 194 ? 22.294 -2.969 58.353 1.00 9.44 187 ILE A O 1
ATOM 1541 N N . LEU A 1 195 ? 22.400 -2.519 56.132 1.00 8.29 188 LEU A N 1
ATOM 1542 C CA . LEU A 1 195 ? 21.095 -1.834 56.098 1.00 6.91 188 LEU A CA 1
ATOM 1543 C C . LEU A 1 195 ? 19.929 -2.792 56.515 1.00 8.66 188 LEU A C 1
ATOM 1544 O O . LEU A 1 195 ? 19.092 -2.416 57.337 1.00 7.19 188 LEU A O 1
ATOM 1549 N N . ALA A 1 196 ? 19.904 -4.033 55.987 1.00 7.23 189 ALA A N 1
ATOM 1550 C CA . ALA A 1 196 ? 18.888 -5.048 56.322 1.00 8.43 189 ALA A CA 1
ATOM 1551 C C . ALA A 1 196 ? 18.908 -5.339 57.838 1.00 11.64 189 ALA A C 1
ATOM 1552 O O . ALA A 1 196 ? 17.847 -5.353 58.481 1.00 10.25 189 ALA A O 1
ATOM 1554 N N . GLU A 1 197 ? 20.118 -5.432 58.432 1.00 8.41 190 GLU A N 1
ATOM 1555 C CA . GLU A 1 197 ? 20.230 -5.638 59.881 1.00 6.82 190 GLU A CA 1
ATOM 1556 C C . GLU A 1 197 ? 19.691 -4.437 60.676 1.00 9.87 190 GLU A C 1
ATOM 1557 O O . GLU A 1 197 ? 18.933 -4.638 61.630 1.00 8.82 190 GLU A O 1
ATOM 1563 N N . SER A 1 198 ? 20.011 -3.213 60.235 1.00 6.48 191 SER A N 1
ATOM 1564 C CA . SER A 1 198 ? 19.547 -1.975 60.879 1.00 7.60 191 SER A CA 1
ATOM 1565 C C . SER A 1 198 ? 18.012 -1.942 60.938 1.00 9.48 191 SER A C 1
ATOM 1566 O O . SER A 1 198 ? 17.442 -1.623 61.980 1.00 9.16 191 SER A O 1
ATOM 1569 N N . LYS A 1 199 ? 17.345 -2.324 59.833 1.00 7.40 192 LYS A N 1
ATOM 1570 C CA . LYS A 1 199 ? 15.876 -2.394 59.809 1.00 7.45 192 LYS A CA 1
ATOM 1571 C C . LYS A 1 199 ? 15.326 -3.375 60.851 1.00 10.39 192 LYS A C 1
ATOM 1572 O O . LYS A 1 199 ? 14.331 -3.064 61.533 1.00 7.91 192 LYS A O 1
ATOM 1578 N N . GLN A 1 200 ? 16.001 -4.534 61.004 1.00 8.48 193 GLN A N 1
ATOM 1579 C CA . GLN A 1 200 ? 15.652 -5.571 61.978 1.00 9.64 193 GLN A CA 1
ATOM 1580 C C . GLN A 1 200 ? 15.804 -5.013 63.394 1.00 10.22 193 GLN A C 1
ATOM 1581 O O . GLN A 1 200 ? 14.937 -5.247 64.244 1.00 9.54 193 GLN A O 1
ATOM 1587 N N . VAL A 1 201 ? 16.880 -4.257 63.635 1.00 7.80 194 VAL A N 1
ATOM 1588 C CA . VAL A 1 201 ? 17.136 -3.642 64.955 1.00 6.71 194 VAL A CA 1
ATOM 1589 C C . VAL A 1 201 ? 16.001 -2.669 65.279 1.00 9.48 194 VAL A C 1
ATOM 1590 O O . VAL A 1 201 ? 15.493 -2.723 66.398 1.00 7.12 194 VAL A O 1
ATOM 1594 N N . PHE A 1 202 ? 15.587 -1.805 64.316 1.00 7.56 195 PHE A N 1
ATOM 1595 C CA . PHE A 1 202 ? 14.468 -0.888 64.574 1.00 6.34 195 PHE A CA 1
ATOM 1596 C C . PHE A 1 202 ? 13.233 -1.686 64.976 1.00 11.41 195 PHE A C 1
ATOM 1597 O O . PHE A 1 202 ? 12.558 -1.314 65.934 1.00 8.43 195 PHE A O 1
ATOM 1605 N N . LEU A 1 203 ? 12.975 -2.819 64.277 1.00 8.57 196 LEU A N 1
ATOM 1606 C CA . LEU A 1 203 ? 11.820 -3.670 64.598 1.00 9.08 196 LEU A CA 1
ATOM 1607 C C . LEU A 1 203 ? 11.925 -4.260 66.010 1.00 10.47 196 LEU A C 1
ATOM 1608 O O . LEU A 1 203 ? 10.909 -4.335 66.728 1.00 9.88 196 LEU A O 1
ATOM 1613 N N . LEU A 1 204 ? 13.151 -4.654 66.418 1.00 7.66 197 LEU A N 1
ATOM 1614 C CA . LEU A 1 204 ? 13.349 -5.244 67.757 1.00 7.56 197 LEU A CA 1
ATOM 1615 C C . LEU A 1 204 ? 13.110 -4.197 68.840 1.00 10.04 197 LEU A C 1
ATOM 1616 O O . LEU A 1 204 ? 12.524 -4.524 69.866 1.00 9.27 197 LEU A O 1
ATOM 1621 N N . ASN A 1 205 ? 13.465 -2.927 68.557 1.00 5.78 198 ASN A N 1
ATOM 1622 C CA . ASN A 1 205 ? 13.182 -1.816 69.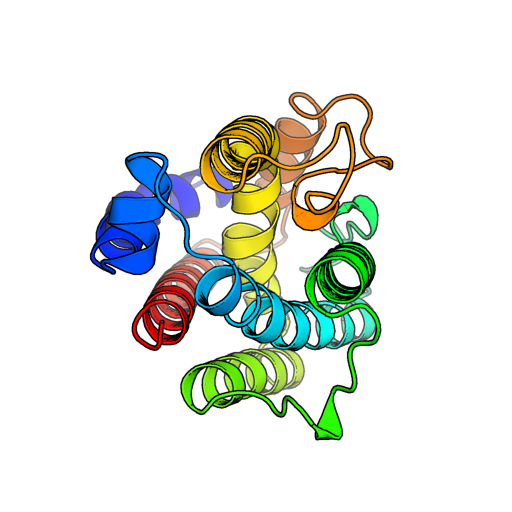474 1.00 6.17 198 ASN A CA 1
ATOM 1623 C C . ASN A 1 205 ? 11.687 -1.554 69.560 1.00 9.16 198 ASN A C 1
ATOM 1624 O O . ASN A 1 205 ? 11.183 -1.352 70.658 1.00 7.77 198 ASN A O 1
ATOM 1629 N N . GLN A 1 206 ? 10.959 -1.599 68.409 1.00 9.27 199 GLN A N 1
ATOM 1630 C CA . GLN A 1 206 ? 9.492 -1.448 68.391 1.00 9.81 199 GLN A CA 1
ATOM 1631 C C . GLN A 1 206 ? 8.862 -2.563 69.245 1.00 13.94 199 GLN A C 1
ATOM 1632 O O . GLN A 1 206 ? 7.888 -2.310 69.954 1.00 12.64 199 GLN A O 1
ATOM 1638 N N . GLY A 1 207 ? 9.449 -3.762 69.180 1.00 11.45 200 GLY A N 1
ATOM 1639 C CA . GLY A 1 207 ? 9.021 -4.930 69.948 1.00 10.64 200 GLY A CA 1
ATOM 1640 C C . GLY A 1 207 ? 9.090 -4.726 71.450 1.00 13.53 200 GLY A C 1
ATOM 1641 O O . GLY A 1 207 ? 8.123 -5.011 72.162 1.00 13.74 200 GLY A O 1
ATOM 1642 N N . ILE A 1 208 ? 10.207 -4.185 71.950 1.00 9.12 201 ILE A N 1
ATOM 1643 C CA . ILE A 1 208 ? 10.338 -3.915 73.388 1.00 9.10 201 ILE A CA 1
ATOM 1644 C C . ILE A 1 208 ? 9.417 -2.749 73.801 1.00 11.20 201 ILE A C 1
ATOM 1645 O O . ILE A 1 208 ? 8.809 -2.821 74.863 1.00 10.88 201 ILE A O 1
ATOM 1650 N N . PHE A 1 209 ? 9.241 -1.726 72.932 1.00 9.89 202 PHE A N 1
ATOM 1651 C CA . PHE A 1 209 ? 8.351 -0.596 73.225 1.00 9.27 202 PHE A CA 1
ATOM 1652 C C . PHE A 1 209 ? 6.882 -1.022 73.284 1.00 12.30 202 PHE A C 1
ATOM 1653 O O . PHE A 1 209 ? 6.112 -0.466 74.095 1.00 10.52 202 PHE A O 1
ATOM 1661 N N . SER A 1 210 ? 6.518 -2.031 72.441 1.00 7.70 203 SER A N 1
ATOM 1662 C CA A SER A 1 210 ? 5.171 -2.617 72.333 0.50 7.73 203 SER A CA 1
ATOM 1663 C CA B SER A 1 210 ? 5.153 -2.556 72.357 0.50 8.12 203 SER A CA 1
ATOM 1664 C C . SER A 1 210 ? 4.707 -3.224 73.651 1.00 13.27 203 SER A C 1
ATOM 1665 O O . SER A 1 210 ? 3.510 -3.348 73.883 1.00 13.42 203 SER A O 1
ATOM 1670 N N . GLU A 1 211 ? 5.655 -3.645 74.495 1.00 12.27 204 GLU A N 1
ATOM 1671 C CA . GLU A 1 211 ? 5.342 -4.286 75.773 1.00 12.98 204 GLU A CA 1
ATOM 1672 C C . GLU A 1 211 ? 4.940 -3.342 76.886 1.00 18.65 204 GLU A C 1
ATOM 1673 O O . GLU A 1 211 ? 4.338 -3.785 77.866 1.00 19.36 204 GLU A O 1
ATOM 1679 N N . LEU A 1 212 ? 5.335 -2.066 76.772 1.00 15.27 205 LEU A N 1
ATOM 1680 C CA . LEU A 1 212 ? 5.186 -1.040 77.805 1.00 16.52 205 LEU A CA 1
ATOM 1681 C C . LEU A 1 212 ? 3.777 -0.466 77.940 1.00 25.56 205 LEU A C 1
ATOM 1682 O O . LEU A 1 212 ? 2.952 -0.718 77.055 1.00 21.28 205 LEU A O 1
#

Secondary structure (DSSP, 8-state):
--HHHHHHHHTHHHHHHTT-SHHHHHHHHT---HHHHHHHHHHHHHHHHHHHHHHHHTTT-TTTGGG--GGG--HHHHHHHHHHHHSS--GGGSPPPHHHHHHHHHHHHHHHH-GGGHHHHIIIIIIHHHHHHHHHHHHHHHHHTPPTT-S-GGG--TT-S-HHHHHHHHHHHHHHS---HHHHHHHHHHHHHHHHHHHHHHHT-

Solvent-accessible surface area: 10429 Å² total; per-residue (Å²): 135,38,1,1,41,14,0,136,110,20,3,69,142,36,111,138,32,12,63,77,18,62,18,20,128,42,6,94,177,23,114,19,103,111,22,21,0,4,121,6,0,19,13,4,16,24,0,0,46,2,0,12,79,10,19,62,165,24,67,106,34,137,18,5,106,51,10,95,35,47,57,2,52,8,73,111,12,0,64,112,1,0,98,66,16,67,44,116,28,104,50,99,109,54,132,42,46,113,16,0,95,84,0,15,86,80,0,111,102,16,4,124,93,97,23,54,23,0,0,0,0,3,26,12,32,3,16,40,12,7,57,16,2,81,120,50,33,137,15,0,31,158,23,32,138,23,72,176,60,114,6,17,26,7,10,65,13,112,136,14,160,91,59,92,14,26,65,106,98,1,58,95,12,1,70,65,7,84,21,89,80,82,83,29,100,56,2,20,59,5,0,76,58,0,20,105,29,4,41,24,4,18,84,80,68

CATH classification: 1.20.910.10

B-factor: mean 16.13, std 10.34, range [3.0, 95.73]

Nearest PDB structures (foldseek):
  5kzl-assembly1_A  TM=1.005E+00  e=2.254E-27  Leptospira interrogans
  1we1-assembly4_D  TM=9.739E-01  e=1.390E-15  Synechocystis sp. PCC 6803
  1dvg-assembly2_B  TM=9.688E-01  e=3.415E-14  Rattus norvegicus
  1wox-assembly1_B  TM=9.670E-01  e=6.039E-14  Synechocystis sp. PCC 6803
  4mec-assembly5_E  TM=9.281E-01  e=1.808E-13  Rattus norvegicus